Protein 1TGS (pdb70)

Sequence (281 aa):
DKIVGGYTCGANTVPYQVSLNSGYHFCGGSLINSQWVVSAAHCYKSGIQVRLGEDNINVVEGNEQFISASKSIVHPSYNSNTLNNDIMLIKLKSAASLNSRVASISLPTSCASAGTQCLISGWGNTKSSGTSYPDVLKCLKAPILSDSSCKSAYPGQITSNMFCAGYLEGGKDSCQGDSGGPVVCSGKLQGIVSWGSGCAQKNKPGVYTKVCNYVSWIKQTIASNTSPQREATCTSEVSGCPKIYNPVCGTDGITYSNECVLCSENKKRQTPVLIQKSGPC

B-factor: mean 18.24, std 8.64, range [3.34, 45.54]

Structure (mmCIF, N/CA/C/O backbone):
data_1TGS
#
_entry.id   1TGS
#
_cell.length_a   67.100
_cell.length_b   75.500
_cell.length_c   66.900
_cell.angle_alpha   90.00
_cell.angle_beta   90.00
_cell.angle_gamma   90.00
#
_symmetry.space_group_name_H-M   'P 21 21 21'
#
loop_
_entity.id
_entity.type
_entity.pdbx_description
1 polymer TRYPSINOGEN
2 polymer 'PANCREATIC SECRETORY TRYPSIN INHIBITOR (KAZAL TYPE)'
3 non-polymer 'SULFATE ION'
4 non-polymer 'CALCIUM ION'
5 water water
#
loop_
_atom_site.group_PDB
_atom_site.id
_atom_site.type_symbol
_atom_site.label_atom_id
_atom_site.label_alt_id
_atom_site.label_comp_id
_atom_site.label_asym_id
_atom_site.label_entity_id
_atom_site.label_seq_id
_atom_site.pdbx_PDB_ins_code
_atom_site.Cartn_x
_atom_site.Cartn_y
_atom_site.Cartn_z
_atom_site.occupancy
_atom_site.B_iso_or_equiv
_atom_site.auth_seq_id
_atom_site.auth_comp_id
_atom_site.auth_asym_id
_atom_site.auth_atom_id
_atom_site.pdbx_PDB_model_num
ATOM 1 N N . ASP A 1 5 ? 18.144 -7.317 4.649 1.00 40.38 14 ASP Z N 1
ATOM 2 C CA . ASP A 1 5 ? 17.009 -7.139 3.739 1.00 40.38 14 ASP Z CA 1
ATOM 3 C C . ASP A 1 5 ? 17.253 -6.168 2.562 1.00 40.38 14 ASP Z C 1
ATOM 4 O O . ASP A 1 5 ? 18.404 -5.731 2.258 1.00 40.38 14 ASP Z O 1
ATOM 9 N N . LYS A 1 6 ? 16.135 -5.635 2.087 1.00 28.23 15 LYS Z N 1
ATOM 10 C CA . LYS A 1 6 ? 16.151 -4.474 1.195 1.00 28.23 15 LYS Z CA 1
ATOM 1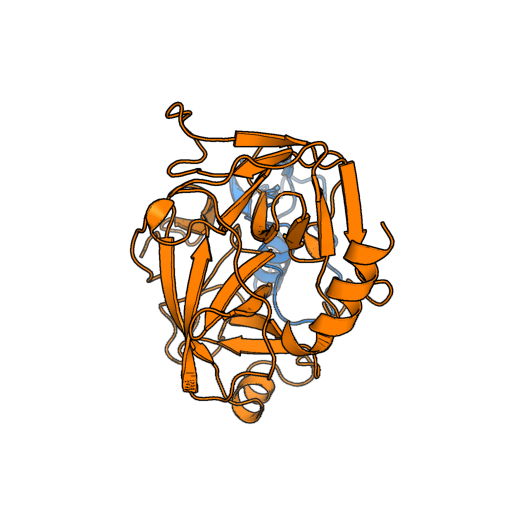1 C C . LYS A 1 6 ? 16.507 -3.215 1.960 1.00 28.23 15 LYS Z C 1
ATOM 12 O O . LYS A 1 6 ? 16.952 -2.236 1.317 1.00 28.23 15 LYS Z O 1
ATOM 18 N N . ILE A 1 7 ? 16.466 -3.322 3.293 1.00 19.85 16 ILE Z N 1
ATOM 19 C CA . ILE A 1 7 ? 16.951 -2.226 4.157 1.00 19.85 16 ILE Z CA 1
ATOM 20 C C . ILE A 1 7 ? 18.231 -2.626 4.864 1.00 19.85 16 ILE Z C 1
ATOM 21 O O . ILE A 1 7 ? 18.540 -2.110 5.965 1.00 19.85 16 ILE Z O 1
ATOM 26 N N . VAL A 1 8 ? 19.043 -3.376 4.151 1.00 18.03 17 VAL Z N 1
ATOM 27 C CA . VAL A 1 8 ? 20.426 -3.663 4.538 1.00 18.03 17 VAL Z CA 1
ATOM 28 C C . VAL A 1 8 ? 20.516 -4.160 5.962 1.00 18.03 17 VAL Z C 1
ATOM 29 O O . VAL A 1 8 ? 21.489 -3.887 6.705 1.00 18.03 17 VAL Z O 1
ATOM 33 N N . GLY A 1 9 ? 19.588 -5.015 6.276 1.00 18.07 18 GLY Z N 1
ATOM 34 C CA . GLY A 1 9 ? 19.598 -5.705 7.584 1.00 18.07 18 GLY Z CA 1
ATOM 35 C C . GLY A 1 9 ? 19.004 -4.861 8.706 1.00 18.07 18 GLY Z C 1
ATOM 36 O O . GLY A 1 9 ? 19.033 -5.264 9.902 1.00 18.07 18 GLY Z O 1
ATOM 37 N N . GLY A 1 10 ? 18.609 -3.640 8.407 1.00 13.13 19 GLY Z N 1
ATOM 38 C CA . GLY A 1 10 ? 18.136 -2.786 9.494 1.00 13.13 19 GLY Z CA 1
ATOM 39 C C . GLY A 1 10 ? 16.640 -2.984 9.693 1.00 13.13 19 GLY Z C 1
ATOM 40 O O . GLY A 1 10 ? 16.109 -4.054 9.330 1.00 13.13 19 GLY Z O 1
ATOM 41 N N . TYR A 1 11 ? 15.972 -2.017 10.236 1.00 10.87 20 TYR Z N 1
ATOM 42 C CA . TYR A 1 11 ? 14.520 -1.978 10.528 1.00 10.87 20 TYR Z CA 1
ATOM 43 C C . TYR A 1 11 ? 13.966 -0.614 10.108 1.00 10.87 20 TYR Z C 1
ATOM 44 O O . TYR A 1 11 ? 14.739 0.365 10.108 1.00 10.87 20 TYR Z O 1
ATOM 53 N N . THR A 1 12 ? 12.726 -0.484 9.745 1.00 11.97 21 THR Z N 1
ATOM 54 C CA . THR A 1 12 ? 12.249 0.823 9.389 1.00 11.97 21 THR Z CA 1
ATOM 55 C C . THR A 1 12 ? 12.052 1.690 10.632 1.00 11.97 21 THR Z C 1
ATOM 56 O O . THR A 1 12 ? 11.801 1.162 11.749 1.00 11.97 21 THR Z O 1
ATOM 60 N N . CYS A 1 13 ? 12.203 2.980 10.471 1.00 11.92 22 CYS Z N 1
ATOM 61 C CA . CYS A 1 13 ? 12.030 3.897 11.582 1.00 11.92 22 CYS Z CA 1
ATOM 62 C C . CYS A 1 13 ? 11.572 5.237 11.058 1.00 11.92 22 CYS Z C 1
ATOM 63 O O . CYS A 1 13 ? 11.531 5.455 9.819 1.00 11.92 22 CYS Z O 1
ATOM 66 N N . GLY A 1 14 ? 11.006 6.011 11.900 1.00 14.99 23 GLY Z N 1
ATOM 67 C CA . GLY A 1 14 ? 10.390 7.231 11.424 1.00 14.99 23 GLY Z CA 1
ATOM 68 C C . GLY A 1 14 ? 11.144 8.472 11.888 1.00 14.99 23 GLY Z C 1
ATOM 69 O O . GLY A 1 14 ? 12.057 8.358 12.739 1.00 14.99 23 GLY Z O 1
ATOM 70 N N . ALA A 1 15 ? 10.783 9.601 11.301 1.00 18.15 24 ALA Z N 1
ATOM 71 C CA . ALA A 1 15 ? 11.420 10.880 11.512 1.00 18.15 24 ALA Z CA 1
ATOM 72 C C . ALA A 1 15 ? 11.337 11.316 12.964 1.00 18.15 24 ALA Z C 1
ATOM 73 O O . ALA A 1 15 ? 12.341 11.873 13.459 1.00 18.15 24 ALA Z O 1
ATOM 75 N N . ASN A 1 16 ? 10.319 10.856 13.689 1.00 28.67 25 ASN Z N 1
ATOM 76 C CA . ASN A 1 16 ? 10.204 11.070 15.161 1.00 28.67 25 ASN Z CA 1
ATOM 77 C C . ASN A 1 16 ? 11.293 10.377 15.970 1.00 28.67 25 ASN Z C 1
ATOM 78 O O . ASN A 1 16 ? 11.681 10.873 17.064 1.00 28.67 25 ASN Z O 1
ATOM 83 N N . THR A 1 17 ? 11.684 9.207 15.485 1.00 15.67 26 THR Z N 1
ATOM 84 C CA . THR A 1 17 ? 12.743 8.363 16.115 1.00 15.67 26 THR Z CA 1
ATOM 85 C C . THR A 1 17 ? 14.136 8.971 15.913 1.00 15.67 26 THR Z C 1
ATOM 86 O O . THR A 1 17 ? 14.994 8.924 16.819 1.00 15.67 26 THR Z O 1
ATOM 90 N N . VAL A 1 18 ? 14.404 9.482 14.743 1.00 9.43 27 VAL Z N 1
ATOM 91 C CA . VAL A 1 18 ? 15.680 10.088 14.421 1.00 9.43 27 VAL Z CA 1
ATOM 92 C C . VAL A 1 18 ? 15.462 11.514 13.905 1.00 9.43 27 VAL Z C 1
ATOM 93 O O . VAL A 1 18 ? 15.639 11.802 12.702 1.00 9.43 27 VAL Z O 1
ATOM 97 N N . PRO A 1 19 ? 15.014 12.421 14.748 1.00 10.91 28 PRO Z N 1
ATOM 98 C CA . PRO A 1 19 ? 14.614 13.753 14.283 1.00 10.91 28 PRO Z CA 1
ATOM 99 C C . PRO A 1 19 ? 15.772 14.640 13.844 1.00 10.91 28 PRO Z C 1
ATOM 100 O O . PRO A 1 19 ? 15.544 15.712 13.286 1.00 10.91 28 PRO Z O 1
ATOM 104 N N . TYR A 1 20 ? 16.969 14.229 14.032 1.00 10.17 29 TYR Z N 1
ATOM 105 C CA . TYR A 1 20 ? 18.176 14.954 13.628 1.00 10.17 29 TYR Z CA 1
ATOM 106 C C . TYR A 1 20 ? 18.639 14.551 12.216 1.00 10.17 29 TYR Z C 1
ATOM 107 O O . TYR A 1 20 ? 19.599 15.136 11.661 1.00 10.17 29 TYR Z O 1
ATOM 116 N N . GLN A 1 21 ? 18.032 13.531 11.694 1.00 12.94 30 GLN Z N 1
ATOM 117 C CA . GLN A 1 21 ? 18.387 13.031 10.358 1.00 12.94 30 GLN Z CA 1
A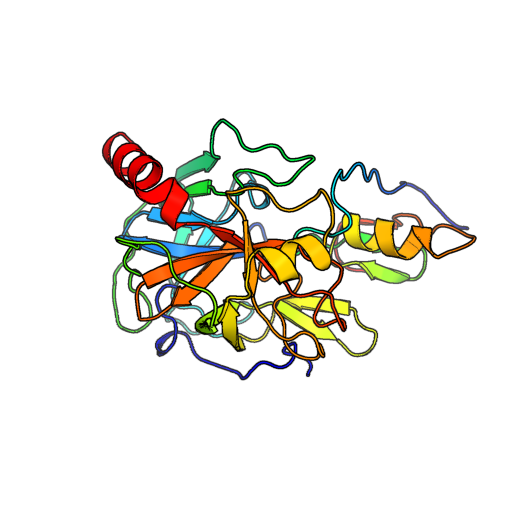TOM 118 C C . GLN A 1 21 ? 17.922 14.013 9.283 1.00 12.94 30 GLN Z C 1
ATOM 119 O O . GLN A 1 21 ? 16.768 14.479 9.299 1.00 12.94 30 GLN Z O 1
ATOM 125 N N . VAL A 1 22 ? 18.785 14.333 8.344 1.00 11.75 31 VAL Z N 1
ATOM 126 C CA . VAL A 1 22 ? 18.370 15.141 7.188 1.00 11.75 31 VAL Z CA 1
ATOM 127 C C . VAL A 1 22 ? 18.766 14.467 5.870 1.00 11.75 31 VAL Z C 1
ATOM 128 O O . VAL A 1 22 ? 19.621 13.546 5.856 1.00 11.75 31 VAL Z O 1
ATOM 132 N N . SER A 1 23 ? 18.106 14.856 4.810 1.00 11.74 32 SER Z N 1
ATOM 133 C CA . SER A 1 23 ? 18.445 14.433 3.450 1.00 11.74 32 SER Z CA 1
ATOM 134 C C . SER A 1 23 ? 19.134 15.567 2.688 1.00 11.74 32 SER Z C 1
ATOM 135 O O . SER A 1 23 ? 18.650 16.716 2.698 1.00 11.74 32 SER Z O 1
ATOM 138 N N . LEU A 1 24 ? 20.218 15.307 1.974 1.00 9.65 33 LEU Z N 1
ATOM 139 C CA . LEU A 1 24 ? 20.785 16.279 1.052 1.00 9.65 33 LEU Z CA 1
ATOM 140 C C . LEU A 1 24 ? 20.351 15.970 -0.391 1.00 9.65 33 LEU Z C 1
ATOM 141 O O . LEU A 1 24 ? 20.435 14.808 -0.864 1.00 9.65 33 LEU Z O 1
ATOM 146 N N . ASN A 1 25 ? 19.766 16.977 -1.038 1.00 11.47 34 ASN Z N 1
ATOM 147 C CA . ASN A 1 25 ? 19.043 16.854 -2.303 1.00 11.47 34 ASN Z CA 1
ATOM 148 C C . ASN A 1 25 ? 19.608 17.819 -3.349 1.00 11.47 34 ASN Z C 1
ATOM 149 O O . ASN A 1 25 ? 19.786 19.027 -3.065 1.00 11.47 34 ASN Z O 1
ATOM 154 N N . SER A 1 26 ? 19.943 17.261 -4.480 1.00 23.07 37 SER Z N 1
ATOM 155 C CA . SER A 1 26 ? 20.366 18.034 -5.657 1.00 23.07 37 SER Z CA 1
ATOM 156 C C . SER A 1 26 ? 19.546 17.637 -6.893 1.00 23.07 37 SER Z C 1
ATOM 157 O O . SER A 1 26 ? 20.117 17.188 -7.916 1.00 23.07 37 SER Z O 1
ATOM 160 N N . GLY A 1 27 ? 18.262 17.531 -6.715 1.00 19.95 38 GLY Z N 1
ATOM 161 C CA . GLY A 1 27 ? 17.400 16.935 -7.722 1.00 19.95 38 GLY Z CA 1
ATOM 162 C C . GLY A 1 27 ? 17.016 15.509 -7.381 1.00 19.95 38 GLY Z C 1
ATOM 163 O O . GLY A 1 27 ? 16.036 14.961 -7.934 1.00 19.95 38 GLY Z O 1
ATOM 164 N N . TYR A 1 28 ? 17.751 14.930 -6.474 1.00 10.38 39 TYR Z N 1
ATOM 165 C CA . TYR A 1 28 ? 17.476 13.599 -5.890 1.00 10.38 39 TYR Z CA 1
ATOM 166 C C . TYR A 1 28 ? 18.313 13.472 -4.616 1.00 10.38 39 TYR Z C 1
ATOM 167 O O . TYR A 1 28 ? 19.248 14.291 -4.454 1.00 10.38 39 TYR Z O 1
ATOM 176 N N . HIS A 1 29 ? 17.942 12.557 -3.735 1.00 13.85 40 HIS Z N 1
ATOM 177 C CA . HIS A 1 29 ? 18.655 12.329 -2.471 1.00 13.85 40 HIS Z CA 1
ATOM 178 C C . HIS A 1 29 ? 20.012 11.686 -2.750 1.00 13.85 40 HIS Z C 1
ATOM 179 O O . HIS A 1 29 ? 20.046 10.578 -3.327 1.00 13.85 40 HIS Z O 1
ATOM 186 N N . PHE A 1 30 ? 21.115 12.329 -2.370 1.00 11.29 41 PHE Z N 1
ATOM 187 C CA . PHE A 1 30 ? 22.448 11.704 -2.648 1.00 11.29 41 PHE Z CA 1
ATOM 188 C C . PHE A 1 30 ? 23.232 11.303 -1.374 1.00 11.29 41 PHE Z C 1
ATOM 189 O O . PHE A 1 30 ? 24.081 10.380 -1.378 1.00 11.29 41 PHE Z O 1
ATOM 197 N N . CYS A 1 31 ? 22.961 12.026 -0.299 1.00 7.94 42 CYS Z N 1
ATOM 198 C CA . CYS A 1 31 ? 23.607 11.859 1.024 1.00 7.94 42 CYS Z CA 1
ATOM 199 C C . CYS A 1 31 ? 22.639 12.216 2.150 1.00 7.94 42 CYS Z C 1
ATOM 200 O O . CYS A 1 31 ? 21.679 12.989 1.917 1.00 7.94 42 CYS Z O 1
ATOM 203 N N . GLY A 1 32 ? 22.978 11.789 3.349 1.00 6.65 43 GLY Z N 1
ATOM 204 C CA . GLY A 1 32 ? 22.289 12.199 4.570 1.00 6.65 43 GLY Z CA 1
ATOM 205 C C . GLY A 1 32 ? 23.058 13.301 5.291 1.00 6.65 43 GLY Z C 1
ATOM 206 O O . GLY A 1 32 ? 24.156 13.695 4.861 1.00 6.65 43 GLY Z O 1
ATOM 207 N N . GLY A 1 33 ? 22.626 13.674 6.446 1.00 8.00 44 GLY Z N 1
ATOM 208 C CA . GLY A 1 33 ? 23.298 14.632 7.309 1.00 8.00 44 GLY Z CA 1
ATOM 209 C C . GLY A 1 33 ? 22.719 14.622 8.711 1.00 8.00 44 GLY Z C 1
ATOM 210 O O . GLY A 1 33 ? 21.675 13.972 8.925 1.00 8.00 44 GLY Z O 1
ATOM 211 N N . SER A 1 34 ? 23.274 15.366 9.606 1.00 9.72 45 SER Z N 1
ATOM 212 C CA . SER A 1 34 ? 22.687 15.438 10.914 1.00 9.72 45 SER Z CA 1
ATOM 213 C C . SER A 1 34 ? 22.521 16.896 11.303 1.00 9.72 45 SER Z C 1
ATOM 214 O O . SER A 1 34 ? 23.503 17.663 11.199 1.00 9.72 45 SER Z O 1
ATOM 217 N N . LEU A 1 35 ? 21.435 17.212 11.974 1.00 15.09 46 LEU Z N 1
ATOM 218 C CA . LEU A 1 35 ? 21.192 18.587 12.396 1.00 15.09 46 LEU Z CA 1
ATOM 219 C C . LEU A 1 35 ? 21.834 18.842 13.752 1.00 15.09 46 LEU Z C 1
ATOM 220 O O . LEU A 1 35 ? 21.535 18.056 14.686 1.00 15.09 46 LEU Z O 1
ATOM 225 N N . ILE A 1 36 ? 22.796 19.770 13.820 1.00 14.44 47 ILE Z N 1
ATOM 226 C CA . ILE A 1 36 ? 23.470 20.015 15.093 1.00 14.44 47 ILE Z CA 1
ATOM 227 C C . ILE A 1 36 ? 23.076 21.304 15.797 1.00 14.44 47 ILE Z C 1
ATOM 228 O O . ILE A 1 36 ? 23.047 21.317 17.047 1.00 14.44 47 ILE Z O 1
ATOM 233 N N . ASN A 1 37 ? 22.435 22.195 15.062 1.00 19.17 48 ASN Z N 1
ATOM 234 C CA . ASN A 1 37 ? 21.533 23.223 15.630 1.00 19.17 48 ASN Z CA 1
ATOM 235 C C . ASN A 1 37 ? 20.569 23.727 14.573 1.00 19.17 48 ASN Z C 1
ATOM 236 O O . ASN A 1 37 ? 20.552 23.162 13.459 1.00 19.17 48 ASN Z O 1
ATOM 241 N N . SER A 1 38 ? 19.768 24.682 14.909 1.00 20.23 49 SER Z N 1
ATOM 242 C CA . SER A 1 38 ? 18.684 25.158 14.030 1.00 20.23 49 SER Z CA 1
ATOM 243 C C . SER A 1 38 ? 19.155 25.607 12.650 1.00 20.23 49 SER Z C 1
ATOM 244 O O . SER A 1 38 ? 18.364 25.603 11.673 1.00 20.23 49 SER Z O 1
ATOM 247 N N . GLN A 1 39 ? 20.401 26.038 12.558 1.00 12.66 50 GLN Z N 1
ATOM 248 C CA . GLN A 1 39 ? 20.964 26.487 11.278 1.00 12.66 50 GLN Z CA 1
ATOM 249 C C . GLN A 1 39 ? 22.088 25.644 10.707 1.00 12.66 50 GLN Z C 1
ATOM 250 O O . GLN A 1 39 ? 22.634 26.073 9.671 1.00 12.66 50 GLN Z O 1
ATOM 256 N N . TRP A 1 40 ? 22.576 24.676 11.430 1.00 10.63 51 TRP Z N 1
ATOM 257 C CA . TRP A 1 40 ? 23.744 23.952 10.936 1.00 10.63 51 TRP Z CA 1
ATOM 258 C C . TRP A 1 40 ? 23.550 22.429 10.859 1.00 10.63 51 TRP Z C 1
ATOM 259 O O . TRP A 1 40 ? 23.114 21.804 11.854 1.00 10.63 51 TRP Z O 1
ATOM 270 N N . VAL A 1 41 ? 24.096 21.864 9.793 1.00 10.39 52 VAL Z N 1
ATOM 271 C CA . VAL A 1 41 ? 24.142 20.412 9.516 1.00 10.39 52 VAL Z CA 1
ATOM 272 C C . VAL A 1 41 ? 25.551 19.860 9.332 1.00 10.39 52 VAL Z C 1
ATOM 273 O O . VAL A 1 41 ? 26.397 20.580 8.773 1.00 10.39 52 VAL Z O 1
ATOM 277 N N . VAL A 1 42 ? 25.827 18.658 9.816 1.00 8.21 53 VAL Z N 1
ATOM 278 C CA . VAL A 1 42 ? 27.113 17.989 9.639 1.00 8.21 53 VAL Z CA 1
ATOM 279 C C . VAL A 1 42 ? 26.935 16.814 8.679 1.00 8.21 53 VAL Z C 1
ATOM 280 O O . VAL A 1 42 ? 25.920 16.092 8.767 1.00 8.21 53 VAL Z O 1
ATOM 284 N N . SER A 1 43 ? 27.802 16.757 7.710 1.00 10.78 54 SER Z N 1
ATOM 285 C CA . SER A 1 43 ? 27.788 15.688 6.734 1.00 10.78 54 SER Z CA 1
ATOM 286 C C . SER A 1 43 ? 29.210 15.188 6.422 1.00 10.78 54 SER Z C 1
ATOM 287 O O . SER A 1 43 ? 30.151 15.593 7.143 1.00 10.78 54 SER Z O 1
ATOM 290 N N . ALA A 1 44 ? 29.358 14.395 5.374 1.00 5.62 55 ALA Z N 1
ATOM 291 C CA . ALA A 1 44 ? 30.662 13.919 4.924 1.00 5.62 55 ALA Z CA 1
ATOM 292 C C . ALA A 1 44 ? 31.210 14.889 3.872 1.00 5.62 55 ALA Z C 1
ATOM 293 O O . ALA A 1 44 ? 30.419 15.403 3.045 1.00 5.62 55 ALA Z O 1
ATOM 295 N N . ALA A 1 45 ? 32.480 15.132 3.907 1.00 7.88 56 ALA Z N 1
ATOM 296 C CA . ALA A 1 45 ? 33.078 15.970 2.906 1.00 7.88 56 ALA Z CA 1
ATOM 297 C C . ALA A 1 45 ? 32.863 15.451 1.483 1.00 7.88 56 ALA Z C 1
ATOM 298 O O . ALA A 1 45 ? 32.766 16.271 0.551 1.00 7.88 56 ALA Z O 1
ATOM 300 N N . HIS A 1 46 ? 32.862 14.139 1.238 1.00 8.61 57 HIS Z N 1
ATOM 301 C CA . HIS A 1 46 ? 32.665 13.687 -0.137 1.00 8.61 57 HIS Z CA 1
ATOM 302 C C . HIS A 1 46 ? 31.245 13.921 -0.632 1.00 8.61 57 HIS Z C 1
ATOM 303 O O . HIS A 1 46 ? 30.991 13.694 -1.825 1.00 8.61 57 HIS Z O 1
ATOM 310 N N . CYS A 1 47 ? 30.370 14.370 0.226 1.00 8.62 58 CYS Z N 1
ATOM 311 C CA . CYS A 1 47 ? 29.015 14.781 -0.130 1.00 8.62 58 CYS Z CA 1
ATOM 312 C C . CYS A 1 47 ? 28.953 16.212 -0.647 1.00 8.62 58 CYS Z C 1
ATOM 313 O O . CYS A 1 47 ? 27.845 16.740 -0.921 1.00 8.62 58 CYS Z O 1
ATOM 316 N N . TYR A 1 48 ? 30.117 16.854 -0.746 1.00 11.93 59 TYR Z N 1
ATOM 317 C CA . TYR A 1 48 ? 30.111 18.255 -1.206 1.00 11.93 59 TYR Z CA 1
ATOM 318 C C . TYR A 1 48 ? 29.616 18.371 -2.631 1.00 11.93 59 TYR Z C 1
ATOM 319 O O . TYR A 1 48 ? 30.098 17.641 -3.522 1.00 11.93 59 TYR Z O 1
ATOM 328 N N . LYS A 1 49 ? 28.681 19.248 -2.831 1.00 16.06 60 LYS Z N 1
ATOM 329 C CA . LYS A 1 49 ? 28.165 19.677 -4.162 1.00 16.06 60 LYS Z CA 1
ATOM 330 C C . LYS A 1 49 ? 27.751 21.138 -4.075 1.00 16.06 60 LYS Z C 1
ATOM 331 O O . LYS A 1 49 ? 27.575 21.656 -2.950 1.00 16.06 60 LYS Z O 1
ATOM 337 N N . SER A 1 50 ? 27.553 21.790 -5.179 1.00 25.34 61 SER Z N 1
ATOM 338 C CA . SER A 1 50 ? 26.977 23.138 -5.088 1.00 25.34 61 SER Z CA 1
ATOM 339 C C . SER A 1 50 ? 25.473 23.027 -5.279 1.00 25.34 61 SER Z C 1
ATOM 340 O O . SER A 1 50 ? 25.005 22.134 -6.024 1.00 25.34 61 SER Z O 1
ATOM 343 N N . GLY A 1 51 ? 24.758 23.871 -4.605 1.00 31.14 62 GLY Z N 1
ATOM 344 C CA . GLY A 1 51 ? 23.290 23.890 -4.701 1.00 31.14 62 GLY Z CA 1
ATOM 345 C C . GLY A 1 51 ? 22.637 22.655 -4.082 1.00 31.14 62 GLY Z C 1
ATOM 346 O O . GLY A 1 51 ? 21.684 22.068 -4.643 1.00 31.14 62 GLY Z O 1
ATOM 347 N N . ILE A 1 52 ? 22.99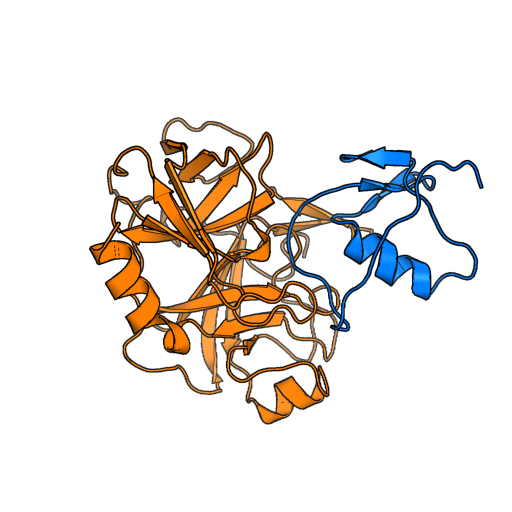3 22.408 -2.873 1.00 16.79 63 ILE Z N 1
ATOM 348 C CA . ILE A 1 52 ? 22.331 21.440 -2.016 1.00 16.79 63 ILE Z CA 1
ATOM 349 C C . ILE A 1 52 ? 21.056 22.055 -1.398 1.00 16.79 63 ILE Z C 1
ATOM 350 O O . ILE A 1 52 ? 21.111 23.104 -0.719 1.00 16.79 63 ILE Z O 1
ATOM 355 N N . GLN A 1 53 ? 19.972 21.331 -1.502 1.00 14.24 64 GLN Z N 1
ATOM 356 C CA . GLN A 1 53 ? 18.802 21.614 -0.695 1.00 14.24 64 GLN Z CA 1
ATOM 357 C C . GLN A 1 53 ? 18.733 20.630 0.473 1.00 14.24 64 GLN Z C 1
ATOM 358 O O . GLN A 1 53 ? 18.858 19.403 0.250 1.00 14.24 64 GLN Z O 1
ATOM 364 N N . VAL A 1 54 ? 18.585 21.136 1.690 1.00 12.27 65 VAL Z N 1
ATOM 365 C CA . VAL A 1 54 ? 18.441 20.233 2.840 1.00 12.27 65 VAL Z CA 1
ATOM 366 C C . VAL A 1 54 ? 16.969 19.940 3.122 1.00 12.27 65 VAL Z C 1
ATOM 367 O O . VAL A 1 54 ? 16.176 20.906 3.189 1.00 12.27 65 VAL Z O 1
ATOM 371 N N . ARG A 1 55 ? 16.618 18.675 3.275 1.00 9.60 66 ARG Z N 1
ATOM 372 C CA . ARG A 1 55 ? 15.242 18.261 3.565 1.00 9.60 66 ARG Z CA 1
ATOM 373 C C . ARG A 1 55 ? 15.111 17.616 4.929 1.00 9.60 66 ARG Z C 1
ATOM 374 O O . ARG A 1 55 ? 15.847 16.644 5.230 1.00 9.60 66 ARG Z O 1
ATOM 382 N N . LEU A 1 56 ? 14.382 18.285 5.806 1.00 12.29 67 LEU Z N 1
ATOM 383 C CA . LEU A 1 56 ? 14.238 17.973 7.215 1.00 12.29 67 LEU Z CA 1
ATOM 384 C C . LEU A 1 56 ? 12.826 17.451 7.477 1.00 12.29 67 LEU Z C 1
ATOM 385 O O . LEU A 1 56 ? 11.922 17.839 6.696 1.00 12.29 67 LEU Z O 1
ATOM 390 N N . GLY A 1 57 ? 12.632 16.637 8.519 1.00 14.19 69 GLY Z N 1
ATOM 391 C CA . GLY A 1 57 ? 11.310 16.063 8.855 1.00 14.19 69 GLY Z CA 1
ATOM 392 C C . GLY A 1 57 ? 10.744 15.135 7.772 1.00 14.19 69 GLY Z C 1
ATOM 393 O O . GLY A 1 57 ? 9.525 15.029 7.569 1.00 14.19 69 GLY Z O 1
ATOM 394 N N . GLU A 1 58 ? 11.588 14.480 7.038 1.00 15.93 70 GLU Z N 1
ATOM 395 C CA . GLU A 1 58 ? 11.227 13.515 5.998 1.00 15.93 70 GLU Z CA 1
ATOM 396 C C . GLU A 1 58 ? 10.983 12.124 6.587 1.00 15.93 70 GLU Z C 1
ATOM 397 O O . GLU A 1 58 ? 11.922 11.476 7.123 1.00 15.93 70 GLU Z O 1
ATOM 403 N N . ASP A 1 59 ? 9.813 11.613 6.299 1.00 26.38 71 ASP Z N 1
ATOM 404 C CA . ASP A 1 59 ? 9.571 10.182 6.465 1.00 26.38 71 ASP Z CA 1
ATOM 405 C C . ASP A 1 59 ? 9.720 9.427 5.157 1.00 26.38 71 ASP Z C 1
ATOM 406 O O . ASP A 1 59 ? 10.571 8.512 5.106 1.00 26.38 71 ASP Z O 1
ATOM 411 N N . ASN A 1 60 ? 9.163 9.956 4.085 1.00 19.94 72 ASN Z N 1
ATOM 412 C CA . ASN A 1 60 ? 9.382 9.435 2.722 1.00 19.94 72 ASN Z CA 1
ATOM 413 C C . ASN A 1 60 ? 9.973 10.485 1.809 1.00 19.94 72 ASN Z C 1
ATOM 414 O O . ASN A 1 60 ? 9.297 11.514 1.606 1.00 19.94 72 ASN Z O 1
ATOM 419 N N . ILE A 1 61 ? 11.153 10.260 1.273 1.00 21.83 73 ILE Z N 1
ATOM 420 C CA . ILE A 1 61 ? 11.788 11.277 0.372 1.00 21.83 73 ILE Z CA 1
ATOM 421 C C . ILE A 1 61 ? 11.132 11.451 -1.016 1.00 21.83 73 ILE Z C 1
ATOM 422 O O . ILE A 1 61 ? 11.445 12.408 -1.761 1.00 21.83 73 ILE Z O 1
ATOM 427 N N . ASN A 1 62 ? 10.257 10.542 -1.359 1.00 20.13 74 ASN Z N 1
ATOM 428 C CA . ASN A 1 62 ? 9.546 10.551 -2.624 1.00 20.13 74 ASN Z CA 1
ATOM 429 C C . ASN A 1 62 ? 8.186 11.215 -2.489 1.00 20.13 74 ASN Z C 1
ATOM 430 O O . ASN A 1 62 ? 7.527 11.406 -3.540 1.00 20.13 74 ASN Z O 1
ATOM 435 N N . VAL A 1 63 ? 7.704 11.395 -1.275 1.00 16.16 75 VAL Z N 1
ATOM 436 C CA . VAL A 1 63 ? 6.320 11.881 -1.085 1.00 16.16 75 VAL Z CA 1
ATOM 437 C C . VAL A 1 63 ? 6.342 13.068 -0.165 1.00 16.16 75 VAL Z C 1
ATOM 438 O O . VAL A 1 63 ? 6.872 12.907 0.951 1.00 16.16 75 VAL Z O 1
ATOM 442 N N . VAL A 1 64 ? 5.722 14.153 -0.559 1.00 16.38 76 VAL Z N 1
ATOM 443 C CA . VAL A 1 64 ? 5.501 15.310 0.317 1.00 16.38 76 VAL Z CA 1
ATOM 444 C C . VAL A 1 64 ? 4.279 15.149 1.215 1.00 16.38 76 VAL Z C 1
ATOM 445 O O . VAL A 1 64 ? 3.129 15.200 0.709 1.00 16.38 76 VAL Z O 1
ATOM 449 N N . GLU A 1 65 ? 4.511 14.830 2.457 1.00 24.30 77 GLU Z N 1
ATOM 450 C CA . GLU A 1 65 ? 3.449 14.516 3.418 1.00 24.30 77 GLU Z CA 1
ATOM 451 C C . GLU A 1 65 ? 2.925 15.715 4.204 1.00 24.30 77 GLU Z C 1
ATOM 452 O O . GLU A 1 65 ? 1.976 15.597 5.034 1.00 24.30 77 GLU Z O 1
ATOM 458 N N . GLY A 1 66 ? 3.478 16.850 3.865 1.00 26.09 78 GLY Z N 1
ATOM 459 C CA . GLY A 1 66 ? 3.081 18.151 4.379 1.00 26.09 78 GLY Z CA 1
ATOM 460 C C . GLY A 1 66 ? 3.704 18.496 5.720 1.00 26.09 78 GLY Z C 1
ATOM 461 O O . GLY A 1 66 ? 3.433 19.565 6.313 1.00 26.09 78 GLY Z O 1
ATOM 462 N N . ASN A 1 67 ? 4.617 17.696 6.133 1.00 19.44 79 ASN Z N 1
ATOM 463 C CA . ASN A 1 67 ? 5.308 18.014 7.383 1.00 19.44 79 ASN Z CA 1
ATOM 464 C C . ASN A 1 67 ? 6.841 18.107 7.311 1.00 19.44 79 ASN Z C 1
ATOM 465 O O . ASN A 1 67 ? 7.537 18.327 8.329 1.00 19.44 79 ASN Z O 1
ATOM 470 N N . GLU A 1 68 ? 7.382 18.163 6.105 1.00 16.45 80 GLU Z N 1
ATOM 471 C CA . GLU A 1 68 ? 8.798 18.384 5.925 1.00 16.45 80 GLU Z CA 1
ATOM 472 C C . GLU A 1 68 ? 9.214 19.850 5.733 1.00 16.45 80 GLU Z C 1
ATOM 473 O O . GLU A 1 68 ? 8.380 20.700 5.355 1.00 16.45 80 GLU Z O 1
ATOM 479 N N . GLN A 1 69 ? 10.474 20.161 5.954 1.00 12.79 81 GLN Z N 1
ATOM 480 C CA . GLN A 1 69 ? 11.055 21.495 5.678 1.00 12.79 81 GLN Z CA 1
ATOM 481 C C . GLN A 1 69 ? 12.136 21.428 4.607 1.00 12.79 81 GLN Z C 1
ATOM 482 O O . GLN A 1 69 ? 13.076 20.630 4.790 1.00 12.79 81 GLN Z O 1
ATOM 488 N N . PHE A 1 70 ? 11.996 22.185 3.540 1.00 10.22 82 PHE Z N 1
ATOM 489 C CA . PHE A 1 70 ? 13.013 22.284 2.491 1.00 10.22 82 PHE Z CA 1
ATOM 490 C C . PHE A 1 70 ? 13.799 23.586 2.609 1.00 10.22 82 PHE Z C 1
ATOM 491 O O . PHE A 1 70 ? 13.151 24.660 2.554 1.00 10.22 82 PHE Z O 1
ATOM 499 N N . ILE A 1 71 ? 15.072 23.522 3.007 1.00 14.56 83 ILE Z N 1
ATOM 500 C CA . ILE A 1 71 ? 15.904 24.720 3.207 1.00 14.56 83 ILE Z CA 1
ATOM 501 C C . ILE A 1 71 ? 17.212 24.705 2.396 1.00 14.56 83 ILE Z C 1
ATOM 502 O O . ILE A 1 71 ? 17.968 23.703 2.426 1.00 14.56 83 ILE Z O 1
ATOM 507 N N . SER A 1 72 ? 17.487 25.765 1.638 1.00 13.39 84 SER Z N 1
ATOM 508 C CA . SER A 1 72 ? 18.691 25.796 0.823 1.00 13.39 84 SER Z CA 1
ATOM 509 C C . SER A 1 72 ? 19.896 25.912 1.720 1.00 13.39 84 SER Z C 1
ATOM 510 O O . SER A 1 72 ? 19.870 26.698 2.691 1.00 13.39 84 SER Z O 1
ATOM 513 N N . ALA A 1 73 ? 20.965 25.317 1.264 1.00 15.60 85 ALA Z N 1
ATOM 514 C CA . ALA A 1 73 ? 22.235 25.546 1.932 1.00 15.60 85 ALA Z CA 1
ATOM 515 C C . ALA A 1 73 ? 22.777 26.900 1.496 1.00 15.60 85 ALA Z C 1
ATOM 516 O O . ALA A 1 73 ? 22.838 27.157 0.288 1.00 15.60 85 ALA Z O 1
ATOM 518 N N . SER A 1 74 ? 23.151 27.693 2.420 1.00 20.13 86 SER Z N 1
ATOM 519 C CA . SER A 1 74 ? 23.756 28.982 2.210 1.00 20.13 86 SER Z CA 1
ATOM 520 C C . SER A 1 74 ? 25.275 28.833 2.062 1.00 20.13 86 SER Z C 1
ATOM 521 O O . SER A 1 74 ? 25.936 29.585 1.300 1.00 20.13 86 SER Z O 1
ATOM 524 N N . LYS A 1 75 ? 25.868 27.996 2.864 1.00 16.17 87 LYS Z N 1
ATOM 525 C CA . LYS A 1 75 ? 27.317 27.852 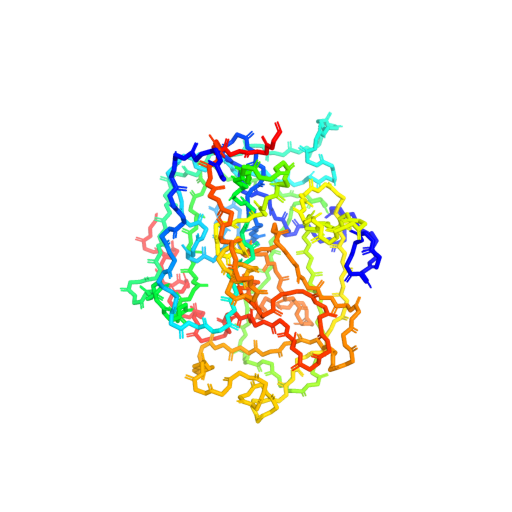2.880 1.00 16.17 87 LYS Z CA 1
ATOM 526 C C . LYS A 1 75 ? 27.680 26.389 3.113 1.00 16.17 87 LYS Z C 1
ATOM 527 O O . LYS A 1 75 ? 27.105 25.809 4.056 1.00 16.17 87 LYS Z O 1
ATOM 533 N N . SER A 1 76 ? 28.626 25.830 2.380 1.00 18.29 88 SER Z N 1
ATOM 534 C CA . SER A 1 76 ? 29.147 24.483 2.746 1.00 18.29 88 SER Z CA 1
ATOM 535 C C . SER A 1 76 ? 30.644 24.500 3.007 1.00 18.29 88 SER Z C 1
ATOM 536 O O . SER A 1 76 ? 31.376 25.147 2.220 1.00 18.29 88 SER Z O 1
ATOM 539 N N . ILE A 1 77 ? 31.087 24.062 4.172 1.00 7.97 89 ILE Z N 1
ATOM 540 C CA . ILE A 1 77 ? 32.503 24.173 4.574 1.00 7.97 89 ILE Z CA 1
ATOM 541 C C . ILE A 1 77 ? 33.156 22.827 4.786 1.00 7.97 89 ILE Z C 1
ATOM 542 O O . ILE A 1 77 ? 32.750 22.136 5.709 1.00 7.97 89 ILE Z O 1
ATOM 547 N N . VAL A 1 78 ? 33.954 22.374 3.862 1.00 13.96 90 VAL Z N 1
ATOM 548 C CA . VAL A 1 78 ? 34.622 21.080 3.909 1.00 13.96 90 VAL Z CA 1
ATOM 549 C C . VAL A 1 78 ? 35.895 21.218 4.711 1.00 13.96 90 VAL Z C 1
ATOM 550 O O . VAL A 1 78 ? 36.492 22.325 4.698 1.00 13.96 90 VAL Z O 1
ATOM 554 N N . HIS A 1 79 ? 36.190 20.229 5.542 1.00 10.31 91 HIS Z N 1
ATOM 555 C CA . HIS A 1 79 ? 37.413 20.260 6.352 1.00 10.31 91 HIS Z CA 1
ATOM 556 C C . HIS A 1 79 ? 38.642 20.514 5.470 1.00 10.31 91 HIS Z C 1
ATOM 557 O O . HIS A 1 79 ? 38.769 19.941 4.367 1.00 10.31 91 HIS Z O 1
ATOM 564 N N . PRO A 1 80 ? 39.444 21.472 5.840 1.00 14.73 92 PRO Z N 1
ATOM 565 C CA . PRO A 1 80 ? 40.567 21.964 5.014 1.00 14.73 92 PRO Z CA 1
ATOM 566 C C . PRO A 1 80 ? 41.671 20.945 4.756 1.00 14.73 92 PRO Z C 1
ATOM 567 O O . PRO A 1 80 ? 42.526 21.168 3.860 1.00 14.73 92 PRO Z O 1
ATOM 571 N N . SER A 1 81 ? 41.641 19.855 5.461 1.00 14.68 93 SER Z N 1
ATOM 572 C CA . SER A 1 81 ? 42.599 18.770 5.212 1.00 14.68 93 SER Z CA 1
ATOM 573 C C . SER A 1 81 ? 41.914 17.519 4.672 1.00 14.68 93 SER Z C 1
ATOM 574 O O . SER A 1 81 ? 42.597 16.467 4.538 1.00 14.68 93 SER Z O 1
ATOM 577 N N . TYR A 1 82 ? 40.668 17.655 4.239 1.00 14.50 94 TYR Z N 1
ATOM 578 C CA . TYR A 1 82 ? 40.025 16.515 3.567 1.00 14.50 94 TYR Z CA 1
ATOM 579 C C . TYR A 1 82 ? 40.844 16.062 2.350 1.00 14.50 94 TYR Z C 1
ATOM 580 O O . TYR A 1 82 ? 41.066 16.831 1.377 1.00 14.50 94 TYR Z O 1
ATOM 589 N N . ASN A 1 83 ? 41.152 14.779 2.344 1.00 9.04 95 ASN Z N 1
ATOM 590 C CA . ASN A 1 83 ? 41.865 14.156 1.253 1.00 9.04 95 ASN Z CA 1
ATOM 591 C C . ASN A 1 83 ? 40.900 13.209 0.578 1.00 9.04 95 ASN Z C 1
ATOM 592 O O . ASN A 1 83 ? 40.645 12.095 1.092 1.00 9.04 95 ASN Z O 1
ATOM 597 N N . SER A 1 84 ? 40.393 13.581 -0.562 1.00 14.09 96 SER Z N 1
ATOM 598 C CA . SER A 1 84 ? 39.527 12.693 -1.344 1.00 14.09 96 SER Z CA 1
ATOM 599 C C . SER A 1 84 ? 40.135 11.339 -1.718 1.00 14.09 96 SER Z C 1
ATOM 600 O O . SER A 1 84 ? 39.376 10.427 -2.127 1.00 14.09 96 SER Z O 1
ATOM 603 N N . ASN A 1 85 ? 41.481 11.213 -1.761 1.00 15.21 97 ASN Z N 1
ATOM 604 C CA . ASN A 1 85 ? 42.098 9.938 -2.189 1.00 15.21 97 ASN Z CA 1
ATOM 605 C C . ASN A 1 85 ? 42.100 8.886 -1.091 1.00 15.21 97 ASN Z C 1
ATOM 606 O O . ASN A 1 85 ? 41.803 7.699 -1.348 1.00 15.21 97 ASN Z O 1
ATOM 611 N N . THR A 1 86 ? 42.311 9.326 0.114 1.00 14.43 98 THR Z N 1
ATOM 612 C CA . THR A 1 86 ? 42.301 8.458 1.299 1.00 14.43 98 THR Z CA 1
ATOM 613 C C . THR A 1 86 ? 41.010 8.484 2.141 1.00 14.43 98 THR Z C 1
ATOM 614 O O . THR A 1 86 ? 40.910 7.743 3.155 1.00 14.43 98 THR Z O 1
ATOM 618 N N . LEU A 1 87 ? 40.137 9.434 1.845 1.00 12.22 99 LEU Z N 1
ATOM 619 C CA . LEU A 1 87 ? 38.923 9.751 2.640 1.00 12.22 99 LEU Z CA 1
ATOM 620 C C . LEU A 1 87 ? 39.251 10.195 4.061 1.00 12.22 99 LEU Z C 1
ATOM 621 O O . LEU A 1 87 ? 38.363 10.130 4.922 1.00 12.22 99 LEU Z O 1
ATOM 626 N N . ASN A 1 88 ? 40.432 10.681 4.322 1.00 12.99 100 ASN Z N 1
ATOM 627 C CA . ASN A 1 88 ? 40.728 11.135 5.673 1.00 12.99 100 ASN Z CA 1
ATOM 628 C C . ASN A 1 88 ? 40.201 12.552 5.871 1.00 12.99 100 ASN Z C 1
ATOM 629 O O . ASN A 1 88 ? 40.084 13.248 4.828 1.00 12.99 100 ASN Z O 1
ATOM 634 N N . ASN A 1 89 ? 39.716 12.852 7.106 1.00 9.50 101 ASN Z N 1
ATOM 635 C CA . ASN A 1 89 ? 38.984 14.081 7.467 1.00 9.50 101 ASN Z CA 1
ATOM 636 C C . ASN A 1 89 ? 37.735 14.272 6.619 1.00 9.50 101 ASN Z C 1
ATOM 637 O O . ASN A 1 89 ? 37.507 15.414 6.150 1.00 9.50 101 ASN Z O 1
ATOM 642 N N . ASP A 1 90 ? 36.941 13.208 6.524 1.00 8.10 102 ASP Z N 1
ATOM 643 C CA . ASP A 1 90 ? 35.718 13.208 5.743 1.00 8.10 102 ASP Z CA 1
ATOM 644 C C . ASP A 1 90 ? 34.482 13.805 6.441 1.00 8.10 102 ASP Z C 1
ATOM 645 O O . ASP A 1 90 ? 33.579 13.087 6.965 1.00 8.10 102 ASP Z O 1
ATOM 650 N N . ILE A 1 91 ? 34.530 15.116 6.637 1.00 10.42 103 ILE Z N 1
ATOM 651 C CA . ILE A 1 91 ? 33.581 15.881 7.437 1.00 10.42 103 ILE Z CA 1
ATOM 652 C C . ILE A 1 91 ? 33.392 17.270 6.815 1.00 10.42 103 ILE Z C 1
ATOM 653 O O . ILE A 1 91 ? 34.338 17.841 6.206 1.00 10.42 103 ILE Z O 1
ATOM 658 N N . MET A 1 92 ? 32.140 17.689 6.723 1.00 9.56 104 MET Z N 1
ATOM 659 C CA . MET A 1 92 ? 31.692 18.948 6.125 1.00 9.56 104 MET Z CA 1
ATOM 660 C C . MET A 1 92 ? 30.620 19.581 7.025 1.00 9.56 104 MET Z C 1
ATOM 661 O O . MET A 1 92 ? 29.789 18.845 7.601 1.00 9.56 104 MET Z O 1
ATOM 666 N N . LEU A 1 93 ? 30.635 20.903 7.102 1.00 12.41 105 LEU Z N 1
ATOM 667 C CA . LEU A 1 93 ? 29.581 21.719 7.717 1.00 12.41 105 LEU Z CA 1
ATOM 668 C C . LEU A 1 93 ? 28.703 22.407 6.672 1.00 12.41 105 LEU Z C 1
ATOM 669 O O . LEU A 1 93 ? 29.253 22.941 5.680 1.00 12.41 105 LEU Z O 1
ATOM 674 N N . ILE A 1 94 ? 27.419 22.439 6.905 1.00 12.04 106 ILE Z N 1
ATOM 675 C CA . ILE A 1 94 ? 26.477 23.135 6.032 1.00 12.04 106 ILE Z CA 1
ATOM 676 C C . ILE A 1 94 ? 25.662 24.154 6.807 1.00 12.04 106 ILE Z C 1
ATOM 677 O O . ILE A 1 94 ? 24.986 23.764 7.792 1.00 12.04 106 ILE Z O 1
ATOM 682 N N . LYS A 1 95 ? 25.795 25.420 6.417 1.00 14.58 107 LYS Z N 1
ATOM 683 C CA . LYS A 1 95 ? 24.955 26.456 7.001 1.00 14.58 107 LYS Z CA 1
ATOM 684 C C . LYS A 1 95 ? 23.678 26.600 6.172 1.00 14.58 107 LYS Z C 1
ATOM 685 O O . LYS A 1 95 ? 23.782 26.681 4.931 1.00 14.58 107 LYS Z O 1
ATOM 691 N N . LEU A 1 96 ? 22.509 26.516 6.780 1.00 15.70 108 LEU Z N 1
ATOM 692 C CA . LEU A 1 96 ? 21.209 26.694 6.122 1.00 15.70 108 LEU Z CA 1
ATOM 693 C C . LEU A 1 96 ? 20.886 28.185 5.928 1.00 15.70 108 LEU Z C 1
ATOM 694 O O . LEU A 1 96 ? 21.234 29.022 6.799 1.00 15.70 108 LEU Z O 1
ATOM 699 N N . LYS A 1 97 ? 20.222 28.502 4.827 1.00 16.89 109 LYS Z N 1
ATOM 700 C CA . LYS A 1 97 ? 19.829 29.902 4.515 1.00 16.89 109 LYS Z CA 1
ATOM 701 C C . LYS A 1 97 ? 18.944 30.537 5.582 1.00 16.89 109 LYS Z C 1
ATOM 702 O O . LYS A 1 97 ? 19.254 31.612 6.158 1.00 16.89 109 LYS Z O 1
ATOM 708 N N . SER A 1 98 ? 18.088 29.722 6.100 1.00 17.52 110 SER Z N 1
ATOM 709 C CA . SER A 1 98 ? 17.300 30.082 7.287 1.00 17.52 110 SER Z CA 1
ATOM 710 C C . SER A 1 98 ? 17.241 28.987 8.334 1.00 17.52 110 SER Z C 1
ATOM 711 O O . SER A 1 98 ? 17.487 27.793 8.050 1.00 17.52 110 SER Z O 1
ATOM 714 N N . ALA A 1 99 ? 16.930 29.385 9.521 1.00 17.44 111 ALA Z N 1
ATOM 715 C CA . ALA A 1 99 ? 16.843 28.437 10.628 1.00 17.44 111 ALA Z CA 1
ATOM 716 C C . ALA A 1 99 ? 15.679 27.475 10.456 1.00 17.44 111 ALA Z C 1
ATOM 717 O O . ALA A 1 99 ? 14.560 27.882 10.053 1.00 17.44 111 ALA Z O 1
ATOM 719 N N . ALA A 1 100 ? 15.900 26.258 10.868 1.00 14.42 112 ALA Z N 1
ATOM 720 C CA . ALA A 1 100 ? 14.853 25.237 10.818 1.00 14.42 112 ALA Z CA 1
ATOM 721 C C . ALA A 1 100 ? 13.858 25.538 11.922 1.00 14.42 112 ALA Z C 1
ATOM 722 O O . ALA A 1 100 ? 14.311 25.881 13.036 1.00 14.42 112 ALA Z O 1
ATOM 724 N N . SER A 1 101 ? 12.617 25.237 11.753 1.00 20.91 113 SER Z N 1
ATOM 725 C CA . SER A 1 101 ? 11.706 25.319 12.927 1.00 20.91 113 SER Z CA 1
ATOM 726 C C . SER A 1 101 ? 11.578 23.957 13.622 1.00 20.91 113 SER Z C 1
ATOM 727 O O . SER A 1 101 ? 11.358 22.904 12.954 1.00 20.91 113 SER Z O 1
ATOM 730 N N . LEU A 1 102 ? 12.081 23.917 14.836 1.00 18.27 114 LEU Z N 1
ATOM 731 C CA . LEU A 1 102 ? 12.334 22.656 15.547 1.00 18.27 114 LEU Z CA 1
ATOM 732 C C . LEU A 1 102 ? 11.066 22.106 16.151 1.00 18.27 114 LEU Z C 1
ATOM 733 O O . LEU A 1 102 ? 10.230 22.896 16.651 1.00 18.27 114 LEU Z O 1
ATOM 738 N N . ASN A 1 103 ? 10.837 20.832 16.010 1.00 19.61 115 ASN Z N 1
ATOM 739 C CA . ASN A 1 103 ? 9.608 20.165 16.485 1.00 19.61 115 ASN Z CA 1
ATOM 740 C C . ASN A 1 103 ? 9.928 18.689 16.717 1.00 19.61 115 ASN Z C 1
ATOM 741 O O . ASN A 1 103 ? 11.136 18.378 16.911 1.00 19.61 115 ASN Z O 1
ATOM 746 N N . SER A 1 104 ? 8.912 17.846 16.712 1.00 24.13 116 SER Z N 1
ATOM 747 C CA . SER A 1 104 ? 9.091 16.451 17.081 1.00 24.13 116 SER Z CA 1
ATOM 748 C C . SER A 1 104 ? 9.794 15.655 16.007 1.00 24.13 116 SER Z C 1
ATOM 749 O O . SER A 1 104 ? 10.334 14.559 16.286 1.00 24.13 116 SER Z O 1
ATOM 752 N N . ARG A 1 105 ? 9.696 16.122 14.815 1.00 19.65 117 ARG Z N 1
ATOM 753 C CA . ARG A 1 105 ? 10.371 15.394 13.745 1.00 19.65 117 ARG Z CA 1
ATOM 754 C C . ARG A 1 105 ? 11.658 16.085 13.339 1.00 19.65 117 ARG Z C 1
ATOM 755 O O . ARG A 1 105 ? 12.328 15.610 12.379 1.00 19.65 117 ARG Z O 1
ATOM 763 N N . VAL A 1 106 ? 11.875 17.273 13.911 1.00 16.09 118 VAL Z N 1
ATOM 764 C CA . VAL A 1 106 ? 13.050 18.066 13.542 1.00 16.09 118 VAL Z CA 1
ATOM 765 C C . VAL A 1 106 ? 13.789 18.594 14.770 1.00 16.09 118 VAL Z C 1
ATOM 766 O O . VAL A 1 106 ? 13.335 19.567 15.408 1.00 16.09 118 VAL Z O 1
ATOM 770 N N . ALA A 1 107 ? 14.857 17.995 15.167 1.00 20.75 119 ALA Z N 1
ATOM 771 C CA . ALA A 1 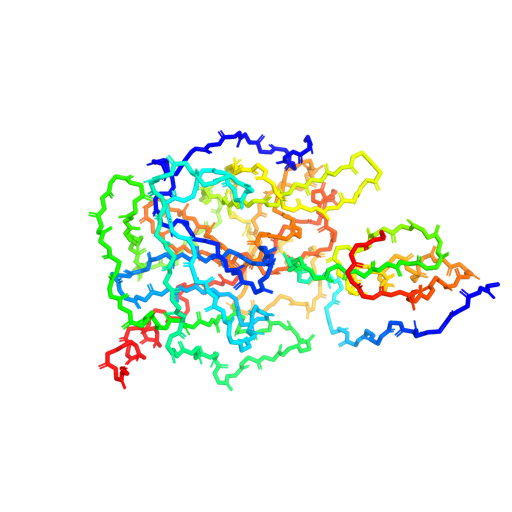107 ? 15.550 18.458 16.350 1.00 20.75 119 ALA Z CA 1
ATOM 772 C C . ALA A 1 107 ? 17.040 18.173 16.189 1.00 20.75 119 ALA Z C 1
ATOM 773 O O . ALA A 1 107 ? 17.454 17.475 15.228 1.00 20.75 119 ALA Z O 1
ATOM 775 N N . SER A 1 108 ? 17.869 18.781 16.988 1.00 15.19 120 SER Z N 1
ATOM 776 C CA . SER A 1 108 ? 19.273 18.637 16.755 1.00 15.19 120 SER Z CA 1
ATOM 777 C C . SER A 1 108 ? 19.895 17.638 17.714 1.00 15.19 120 SER Z C 1
ATOM 778 O O . SER A 1 108 ? 19.226 17.267 18.706 1.00 15.19 120 SER Z O 1
ATOM 781 N N . ILE A 1 109 ? 21.013 17.077 17.317 1.00 13.63 121 ILE Z N 1
ATOM 782 C CA . ILE A 1 109 ? 21.742 16.021 18.073 1.00 13.63 121 ILE Z CA 1
ATOM 783 C C . ILE A 1 109 ? 22.939 16.626 18.801 1.00 13.63 121 ILE Z C 1
ATOM 784 O O . ILE A 1 109 ? 23.620 17.471 18.212 1.00 13.63 121 ILE Z O 1
ATOM 789 N N . SER A 1 110 ? 23.195 16.300 20.030 1.00 13.51 122 SER Z N 1
ATOM 790 C CA . SER A 1 110 ? 24.387 16.811 20.735 1.00 13.51 122 SER Z CA 1
ATOM 791 C C . SER A 1 110 ? 25.700 16.301 20.176 1.00 13.51 122 SER Z C 1
ATOM 792 O O . SER A 1 110 ? 25.799 15.090 19.852 1.00 13.51 122 SER Z O 1
ATOM 795 N N . LEU A 1 111 ? 26.708 17.117 20.283 1.00 14.37 123 LEU Z N 1
ATOM 796 C CA . LEU A 1 111 ? 28.064 16.701 19.954 1.00 14.37 123 LEU Z CA 1
ATOM 797 C C . LEU A 1 111 ? 28.742 15.993 21.132 1.00 14.37 123 LEU Z C 1
ATOM 798 O O . LEU A 1 111 ? 28.326 16.223 22.280 1.00 14.37 123 LEU Z O 1
ATOM 803 N N . PRO A 1 112 ? 29.629 15.067 20.907 1.00 22.09 124 PRO Z N 1
ATOM 804 C CA . PRO A 1 112 ? 30.308 14.316 21.963 1.00 22.09 124 PRO Z CA 1
ATOM 805 C C . PRO A 1 112 ? 31.199 15.237 22.803 1.00 22.09 124 PRO Z C 1
ATOM 806 O O . PRO A 1 112 ? 31.705 16.267 22.263 1.00 22.09 124 PRO Z O 1
ATOM 810 N N . THR A 1 113 ? 31.505 14.763 24.026 1.00 33.97 125 THR Z N 1
ATOM 811 C CA . THR A 1 113 ? 32.472 15.353 24.963 1.00 33.97 125 THR Z CA 1
ATOM 812 C C . THR A 1 113 ? 33.731 14.486 25.065 1.00 33.97 125 THR Z C 1
ATOM 813 O O . THR A 1 113 ? 34.877 15.001 25.183 1.00 33.97 125 THR Z O 1
ATOM 817 N N . SER A 1 114 ? 33.527 13.200 24.901 1.00 23.37 127 SER Z N 1
ATOM 818 C CA . SER A 1 114 ? 34.579 12.176 24.817 1.00 23.37 127 SER Z CA 1
ATOM 819 C C . SER A 1 114 ? 34.274 11.225 23.669 1.00 23.37 127 SER Z C 1
ATOM 820 O O . SER A 1 114 ? 33.092 11.120 23.271 1.00 23.37 127 SER Z O 1
ATOM 823 N N . CYS A 1 115 ? 35.275 10.522 23.244 1.00 17.16 128 CYS Z N 1
ATOM 824 C CA . CYS A 1 115 ? 35.167 9.488 22.219 1.00 17.16 128 CYS Z CA 1
ATOM 825 C C . CYS A 1 115 ? 34.500 8.258 22.815 1.00 17.16 128 CYS Z C 1
ATOM 826 O O . CYS A 1 115 ? 34.722 7.959 24.007 1.00 17.16 128 CYS Z O 1
ATOM 829 N N . ALA A 1 116 ? 33.799 7.516 22.016 1.00 19.87 129 ALA Z N 1
ATOM 830 C CA . ALA A 1 116 ? 33.206 6.222 22.342 1.00 19.87 129 ALA Z CA 1
ATOM 831 C C . ALA A 1 116 ? 34.199 5.053 22.247 1.00 19.87 129 ALA Z C 1
ATOM 832 O O . ALA A 1 116 ? 35.245 5.142 21.551 1.00 19.87 129 ALA Z O 1
ATOM 834 N N . SER A 1 117 ? 33.988 4.069 23.062 1.00 23.62 130 SER Z N 1
ATOM 835 C CA . SER A 1 117 ? 34.915 2.914 23.139 1.00 23.62 130 SER Z CA 1
ATOM 836 C C . SER A 1 117 ? 34.390 1.744 22.308 1.00 23.62 130 SER Z C 1
ATOM 837 O O . SER A 1 117 ? 33.163 1.707 22.023 1.00 23.62 130 SER Z O 1
ATOM 840 N N . ALA A 1 118 ? 35.248 0.770 22.068 1.00 11.74 132 ALA Z N 1
ATOM 841 C CA . ALA A 1 118 ? 34.832 -0.437 21.395 1.00 11.74 132 ALA Z CA 1
ATOM 842 C C . ALA A 1 118 ? 33.792 -1.181 22.201 1.00 11.74 132 ALA Z C 1
ATOM 843 O O . ALA A 1 118 ? 33.835 -1.133 23.451 1.00 11.74 132 ALA Z O 1
ATOM 845 N N . GLY A 1 119 ? 32.754 -1.578 21.525 1.00 13.75 133 GLY Z N 1
ATOM 846 C CA . GLY A 1 119 ? 31.621 -2.290 22.063 1.00 13.75 133 GLY Z CA 1
ATOM 847 C C . GLY A 1 119 ? 30.500 -1.375 22.468 1.00 13.75 133 GLY Z C 1
ATOM 848 O O . GLY A 1 119 ? 29.377 -1.879 22.697 1.00 13.75 133 GLY Z O 1
ATOM 849 N N . THR A 1 120 ? 30.673 -0.103 22.280 1.00 15.47 134 THR Z N 1
ATOM 850 C CA . THR A 1 120 ? 29.492 0.758 22.494 1.00 15.47 134 THR Z CA 1
ATOM 851 C C . THR A 1 120 ? 28.493 0.613 21.340 1.00 15.47 134 THR Z C 1
ATOM 852 O O . THR A 1 120 ? 28.889 0.715 20.160 1.00 15.47 134 THR Z O 1
ATOM 856 N N . GLN A 1 121 ? 27.273 0.321 21.633 1.00 15.91 135 GLN Z N 1
ATOM 857 C CA . GLN A 1 121 ? 26.250 0.161 20.603 1.00 15.91 135 GLN Z CA 1
ATOM 858 C C . GLN A 1 121 ? 25.644 1.467 20.163 1.00 15.91 135 GLN Z C 1
ATOM 859 O O . GLN A 1 121 ? 25.401 2.350 21.005 1.00 15.91 135 GLN Z O 1
ATOM 865 N N . CYS A 1 122 ? 25.525 1.662 18.903 1.00 8.77 136 CYS Z N 1
ATOM 866 C CA . CYS A 1 122 ? 25.088 2.931 18.362 1.00 8.77 136 CYS Z CA 1
ATOM 867 C C . CYS A 1 122 ? 23.895 2.781 17.444 1.00 8.77 136 CYS Z C 1
ATOM 868 O O . CYS A 1 122 ? 23.677 1.672 16.940 1.00 8.77 136 CYS Z O 1
ATOM 871 N N . LEU A 1 123 ? 23.310 3.855 17.040 1.00 10.42 137 LEU Z N 1
ATOM 872 C CA . LEU A 1 123 ? 22.198 3.850 16.073 1.00 10.42 137 LEU Z CA 1
ATOM 873 C C . LEU A 1 123 ? 22.609 4.560 14.780 1.00 10.42 137 LEU Z C 1
ATOM 874 O O . LEU A 1 123 ? 23.029 5.732 14.878 1.00 10.42 137 LEU Z O 1
ATOM 879 N N . ILE A 1 124 ? 22.573 3.860 13.664 1.00 9.96 138 ILE Z N 1
ATOM 880 C CA . ILE A 1 124 ? 22.907 4.390 12.363 1.00 9.96 138 ILE Z CA 1
ATOM 881 C C . ILE A 1 124 ? 21.667 4.468 11.477 1.00 9.96 138 ILE Z C 1
ATOM 882 O O . ILE A 1 124 ? 20.812 3.556 11.546 1.00 9.96 138 ILE Z O 1
ATOM 887 N N . SER A 1 125 ? 21.451 5.566 10.829 1.00 8.07 139 SER Z N 1
ATOM 888 C CA . SER A 1 125 ? 20.210 5.762 10.111 1.00 8.07 139 SER Z CA 1
ATOM 889 C C . SER A 1 125 ? 20.421 6.310 8.714 1.00 8.07 139 SER Z C 1
ATOM 890 O O . SER A 1 125 ? 21.428 6.991 8.425 1.00 8.07 139 SER Z O 1
ATOM 893 N N . GLY A 1 126 ? 19.494 6.058 7.825 1.00 14.81 140 GLY Z N 1
ATOM 894 C CA . GLY A 1 126 ? 19.548 6.683 6.510 1.00 14.81 140 GLY Z CA 1
ATOM 895 C C . GLY A 1 126 ? 18.541 6.105 5.533 1.00 14.81 140 GLY Z C 1
ATOM 896 O O . GLY A 1 126 ? 17.835 5.134 5.891 1.00 14.81 140 GLY Z O 1
ATOM 897 N N . TRP A 1 127 ? 18.533 6.617 4.336 1.00 12.40 141 TRP Z N 1
ATOM 898 C CA . TRP A 1 127 ? 17.593 6.187 3.307 1.00 12.40 141 TRP Z CA 1
ATOM 899 C C . TRP A 1 127 ? 18.153 5.176 2.322 1.00 12.40 141 TRP Z C 1
ATOM 900 O O . TRP A 1 127 ? 17.367 4.710 1.453 1.00 12.40 141 TRP Z O 1
ATOM 911 N N . GLY A 1 128 ? 19.380 4.713 2.555 1.00 14.60 142 GLY Z N 1
ATOM 912 C CA . GLY A 1 128 ? 20.023 3.682 1.753 1.00 14.60 142 GLY Z CA 1
ATOM 913 C C . GLY A 1 128 ? 19.257 2.349 1.779 1.00 14.60 142 GLY Z C 1
ATOM 914 O O . GLY A 1 128 ? 19.099 1.688 2.841 1.00 14.60 142 GLY Z O 1
ATOM 915 N N . ASN A 1 129 ? 18.843 1.925 0.600 1.00 28.59 143 ASN Z N 1
ATOM 916 C CA . ASN A 1 129 ? 18.196 0.617 0.404 1.00 28.59 143 ASN Z CA 1
ATOM 917 C C . ASN A 1 129 ? 18.959 -0.182 -0.642 1.00 28.59 143 ASN Z C 1
ATOM 918 O O . ASN A 1 129 ? 19.634 0.440 -1.494 1.00 28.59 143 ASN Z O 1
ATOM 923 N N . THR A 1 130 ? 18.792 -1.490 -0.634 1.00 33.00 144 THR Z N 1
ATOM 924 C CA . THR A 1 130 ? 19.422 -2.348 -1.636 1.00 33.00 144 THR Z CA 1
ATOM 925 C C . THR A 1 130 ? 18.442 -3.333 -2.254 1.00 33.00 144 THR Z C 1
ATOM 926 O O . THR A 1 130 ? 17.892 -4.183 -1.506 1.00 33.00 144 THR Z O 1
ATOM 930 N N . LYS A 1 131 ? 18.340 -3.296 -3.584 1.00 41.12 145 LYS Z N 1
ATOM 931 C CA . LYS A 1 131 ? 17.527 -4.239 -4.386 1.00 41.12 145 LYS Z CA 1
ATOM 932 C C . LYS A 1 131 ? 18.236 -5.523 -4.823 1.00 41.12 145 LYS Z C 1
ATOM 933 O O . LYS A 1 131 ? 19.197 -5.448 -5.641 1.00 41.12 145 LYS Z O 1
ATOM 939 N N . SER A 1 132 ? 17.514 -6.609 -4.574 0.00 0.00 146 SER Z N 1
ATOM 940 C CA . SER A 1 132 ? 17.665 -7.974 -5.119 0.00 0.00 146 SER Z CA 1
ATOM 941 C C . SER A 1 132 ? 19.042 -8.324 -5.670 0.00 0.00 146 SER Z C 1
ATOM 942 O O . SER A 1 132 ? 19.860 -8.980 -4.977 0.00 0.00 146 SER Z O 1
ATOM 945 N N . SER A 1 133 ? 19.274 -7.844 -6.873 0.00 0.00 147 SER Z N 1
ATOM 946 C CA . SER A 1 133 ? 20.532 -7.975 -7.609 0.00 0.00 147 SER Z CA 1
ATOM 947 C C . SER A 1 133 ? 21.583 -6.976 -7.136 0.00 0.00 147 SER Z C 1
ATOM 948 O O . SER A 1 133 ? 22.352 -6.420 -7.961 0.00 0.00 147 SER Z O 1
ATOM 951 N N . GLY A 1 134 ? 21.635 -6.848 -5.825 0.00 0.00 148 GLY Z N 1
ATOM 952 C CA . GLY A 1 134 ? 22.616 -6.063 -5.066 1.00 44.09 148 GLY Z CA 1
ATOM 953 C C . GLY A 1 134 ? 22.738 -4.593 -5.460 1.00 44.09 148 GLY Z C 1
ATOM 954 O O . GLY A 1 134 ? 23.802 -3.965 -5.214 1.00 44.09 148 GLY Z O 1
ATOM 955 N N . THR A 1 135 ? 21.685 -4.040 -6.026 1.00 40.09 149 THR Z N 1
ATOM 956 C CA . THR A 1 135 ? 21.746 -2.645 -6.492 1.00 40.09 149 THR Z CA 1
ATOM 957 C C . THR A 1 135 ? 21.058 -1.646 -5.574 1.00 40.09 149 THR Z C 1
ATOM 958 O O . THR A 1 135 ? 19.824 -1.720 -5.329 1.00 40.09 149 THR Z O 1
ATOM 962 N N . SER A 1 136 ? 21.900 -0.808 -5.009 1.00 26.90 150 SER Z N 1
ATOM 963 C CA . SER A 1 136 ? 21.568 0.191 -3.971 1.00 26.90 150 SER Z CA 1
ATOM 964 C C . SER A 1 136 ? 20.976 1.482 -4.502 1.00 26.90 150 SER Z C 1
ATOM 965 O O . SER A 1 136 ? 21.422 1.959 -5.570 1.00 26.90 150 SER Z O 1
ATOM 968 N N . TYR A 1 137 ? 19.992 1.971 -3.791 1.00 27.19 151 TYR Z N 1
ATOM 969 C CA . TYR A 1 137 ? 19.227 3.176 -4.052 1.00 27.19 151 TYR Z CA 1
ATOM 970 C C . TYR A 1 137 ? 18.444 3.707 -2.821 1.00 27.19 151 TYR Z C 1
ATOM 971 O O . TYR A 1 137 ? 18.146 2.934 -1.873 1.00 27.19 151 TYR Z O 1
ATOM 980 N N . PRO A 1 138 ? 18.085 5.008 -2.762 1.00 21.54 152 PRO Z N 1
ATOM 981 C CA . PRO A 1 138 ? 17.396 5.603 -1.594 1.00 21.54 152 PRO Z CA 1
ATOM 982 C C . PRO A 1 138 ? 15.889 5.440 -1.727 1.00 21.54 152 PRO Z C 1
ATOM 983 O O . PRO A 1 138 ? 15.320 5.760 -2.815 1.00 21.54 152 PRO Z O 1
ATOM 987 N N . ASP A 1 139 ? 15.261 5.213 -0.595 1.00 26.66 153 ASP Z N 1
ATOM 988 C CA . ASP A 1 139 ? 13.794 5.148 -0.557 1.00 26.66 153 ASP Z CA 1
ATOM 989 C C . ASP A 1 139 ? 13.172 5.169 0.832 1.00 26.66 153 ASP Z C 1
ATOM 990 O O . ASP A 1 139 ? 12.553 6.197 1.229 1.00 26.66 153 ASP Z O 1
ATOM 995 N N . VAL A 1 140 ? 13.227 3.991 1.454 1.00 24.04 154 VAL Z N 1
ATOM 996 C CA . VAL A 1 140 ? 12.688 3.815 2.822 1.00 24.04 154 VAL Z CA 1
ATOM 997 C C . VAL A 1 140 ? 13.695 4.238 3.886 1.00 24.04 154 VAL Z C 1
ATOM 998 O O . VAL A 1 140 ? 14.831 3.703 3.831 1.00 24.04 154 VAL Z O 1
ATOM 1002 N N . LEU A 1 141 ? 13.233 5.048 4.832 1.00 17.95 155 LEU Z N 1
ATOM 1003 C CA . LEU A 1 141 ? 13.984 5.414 6.060 1.00 17.95 155 LEU Z CA 1
ATOM 1004 C C . LEU A 1 141 ? 14.197 4.242 7.018 1.00 17.95 155 LEU Z C 1
ATOM 1005 O O . LEU A 1 141 ? 13.201 3.641 7.467 1.00 17.95 155 LEU Z O 1
ATOM 1010 N N . LYS A 1 142 ? 15.434 3.814 7.171 1.00 14.55 156 LYS Z N 1
ATOM 1011 C CA . LYS A 1 142 ? 15.805 2.638 7.978 1.00 14.55 156 LYS Z CA 1
ATOM 1012 C C . LYS A 1 142 ? 16.819 2.997 9.058 1.00 14.55 156 LYS Z C 1
ATOM 1013 O O . LYS A 1 142 ? 17.464 4.086 8.959 1.00 14.55 156 LYS Z O 1
ATOM 1019 N N . CYS A 1 143 ? 16.808 2.162 10.112 1.00 9.25 157 CYS Z N 1
ATOM 1020 C CA . CYS A 1 143 ? 17.663 2.282 11.297 1.00 9.25 157 CYS Z CA 1
ATOM 1021 C C . CYS A 1 143 ? 18.344 0.977 11.588 1.00 9.25 157 CYS Z C 1
ATOM 1022 O O . CYS A 1 143 ? 17.918 -0.086 11.052 1.00 9.25 157 CYS Z O 1
ATOM 1025 N N . LEU A 1 144 ? 19.501 1.066 12.210 1.00 10.11 158 LEU Z N 1
ATOM 1026 C CA . LEU A 1 144 ? 20.320 -0.105 12.436 1.00 10.11 158 LEU Z CA 1
ATOM 1027 C C . LEU A 1 144 ? 21.088 0.124 13.718 1.00 10.11 158 LEU Z C 1
ATOM 1028 O O . LEU A 1 144 ? 21.775 1.150 13.846 1.00 10.11 158 LEU Z O 1
ATOM 1033 N N . LYS A 1 145 ? 21.064 -0.810 14.587 1.00 12.64 159 LYS Z N 1
ATOM 1034 C CA . LYS A 1 145 ? 21.946 -0.757 15.755 1.00 12.64 159 LYS Z CA 1
ATOM 1035 C C . LYS A 1 145 ? 23.202 -1.567 15.524 1.00 12.64 159 LYS Z C 1
ATOM 1036 O O . LYS A 1 145 ? 23.130 -2.743 15.078 1.00 12.64 159 LYS Z O 1
ATOM 1042 N N . ALA A 1 146 ? 24.310 -0.936 15.779 1.00 15.79 160 ALA Z N 1
ATOM 1043 C CA . ALA A 1 146 ? 25.584 -1.593 15.572 1.00 15.79 160 ALA Z CA 1
ATOM 1044 C C . ALA A 1 146 ? 26.608 -1.159 16.621 1.00 15.79 160 ALA Z C 1
ATOM 1045 O O . ALA A 1 146 ? 26.696 0.052 16.964 1.00 15.79 160 ALA Z O 1
ATOM 1047 N N . PRO A 1 147 ? 27.485 -2.071 17.001 1.00 14.32 161 PRO Z N 1
ATOM 1048 C CA . PRO A 1 147 ? 28.583 -1.734 17.923 1.00 14.32 161 PRO Z CA 1
ATOM 1049 C C . PRO A 1 147 ? 29.723 -1.018 17.205 1.00 14.32 161 PRO Z C 1
ATOM 1050 O O . PRO A 1 147 ? 30.206 -1.501 16.159 1.00 14.32 161 PRO Z O 1
ATOM 1054 N N . ILE A 1 148 ? 30.436 -0.270 17.972 1.00 15.20 162 ILE Z N 1
ATOM 1055 C CA . ILE A 1 148 ? 31.752 0.194 17.525 1.00 15.20 162 ILE Z CA 1
ATOM 1056 C C . ILE A 1 148 ? 32.805 -0.895 17.745 1.00 15.20 162 ILE Z C 1
ATOM 1057 O O . ILE A 1 148 ? 32.752 -1.560 18.801 1.00 15.20 162 ILE Z O 1
ATOM 1062 N N . LEU A 1 149 ? 33.616 -1.165 16.736 1.00 16.90 163 LEU Z N 1
ATOM 1063 C CA . LEU A 1 149 ? 34.627 -2.228 16.748 1.00 16.90 163 LEU Z CA 1
ATOM 1064 C C . LEU A 1 149 ? 35.943 -1.714 17.314 1.00 16.90 163 LEU Z C 1
ATOM 1065 O O . LEU A 1 149 ? 36.217 -0.492 17.273 1.00 16.90 163 LEU Z O 1
ATOM 1070 N N . SER A 1 150 ? 36.781 -2.611 17.734 1.00 12.95 164 SER Z N 1
ATOM 1071 C CA . SER A 1 150 ? 38.094 -2.165 18.151 1.00 12.95 164 SER Z CA 1
ATOM 1072 C C . SER A 1 150 ? 38.895 -1.710 16.933 1.00 12.95 164 SER Z C 1
ATOM 1073 O O . SER A 1 150 ? 38.690 -2.166 15.768 1.00 12.95 164 SER Z O 1
ATOM 1076 N N . ASP A 1 151 ? 39.829 -0.841 17.222 1.00 15.68 165 ASP Z N 1
ATOM 1077 C CA . ASP A 1 151 ? 40.740 -0.325 16.204 1.00 15.68 165 ASP Z CA 1
ATOM 1078 C C . ASP A 1 151 ? 41.646 -1.372 15.557 1.00 15.68 165 ASP Z C 1
ATOM 1079 O O . ASP A 1 151 ? 41.808 -1.391 14.304 1.00 15.68 165 ASP Z O 1
ATOM 1084 N N . SER A 1 152 ? 42.052 -2.329 16.374 1.00 23.25 166 SER Z N 1
ATOM 1085 C CA . SER A 1 152 ? 42.747 -3.555 15.902 1.00 23.25 166 SER Z CA 1
ATOM 1086 C C . SER A 1 152 ? 42.006 -4.246 14.775 1.00 23.25 166 SER Z C 1
ATOM 1087 O O . SER A 1 152 ? 42.641 -4.579 13.754 1.00 23.25 166 SER Z O 1
ATOM 1090 N N . SER A 1 153 ? 40.757 -4.583 15.071 1.00 13.44 167 SER Z N 1
ATOM 1091 C CA . SER A 1 153 ? 39.956 -5.381 14.184 1.00 13.44 167 SER Z CA 1
ATOM 1092 C C . SER A 1 153 ? 39.586 -4.566 12.978 1.00 13.44 167 SER Z C 1
ATOM 1093 O O . SER A 1 153 ? 39.423 -5.161 11.894 1.00 13.44 167 SER Z O 1
ATOM 1096 N N . CYS A 1 154 ? 39.480 -3.253 13.134 1.00 15.91 168 CYS Z N 1
ATOM 1097 C CA . CYS A 1 154 ? 39.147 -2.414 11.974 1.00 15.91 168 CYS Z CA 1
ATOM 1098 C C . CYS A 1 154 ? 40.330 -2.380 11.010 1.00 15.91 168 CYS Z C 1
ATOM 1099 O O . CYS A 1 154 ? 40.183 -2.444 9.765 1.00 15.91 168 CYS Z O 1
ATOM 1102 N N . LYS A 1 155 ? 41.521 -2.232 11.577 1.00 18.58 169 LYS Z N 1
ATOM 1103 C CA . LYS A 1 155 ? 42.738 -2.145 10.747 1.00 18.58 169 LYS Z CA 1
ATOM 1104 C C . LYS A 1 155 ? 43.056 -3.503 10.164 1.00 18.58 169 LYS Z C 1
ATOM 1105 O O . LYS A 1 155 ? 43.749 -3.632 9.124 1.00 18.58 169 LYS Z O 1
ATOM 1111 N N . SER A 1 156 ? 42.485 -4.475 10.767 1.00 16.62 170 SER Z N 1
ATOM 1112 C CA . SER A 1 156 ? 42.695 -5.832 10.291 1.00 16.62 170 SER Z CA 1
ATOM 1113 C C . SER A 1 156 ? 41.801 -6.144 9.107 1.00 16.62 170 SER Z C 1
ATOM 1114 O O . SER A 1 156 ? 42.288 -6.705 8.098 1.00 16.62 170 SER Z O 1
ATOM 1117 N N . ALA A 1 157 ? 40.615 -5.559 9.149 1.00 11.54 171 ALA Z N 1
ATOM 1118 C CA . ALA A 1 157 ? 39.682 -5.527 8.006 1.00 11.54 171 ALA Z CA 1
ATOM 1119 C C . ALA A 1 157 ? 40.153 -4.672 6.838 1.00 11.54 171 ALA Z C 1
ATOM 1120 O O . ALA A 1 157 ? 39.981 -5.050 5.659 1.00 11.54 171 ALA Z O 1
ATOM 1122 N N . TYR A 1 158 ? 40.661 -3.513 7.104 1.00 17.52 172 TYR Z N 1
ATOM 1123 C CA . TYR A 1 158 ? 41.157 -2.602 6.039 1.00 17.52 172 TYR Z CA 1
ATOM 1124 C C . TYR A 1 158 ? 42.633 -2.150 6.210 1.00 17.52 172 TYR Z C 1
ATOM 1125 O O . TYR A 1 158 ? 42.976 -1.029 6.687 1.00 17.52 172 TYR Z O 1
ATOM 1134 N N . PRO A 1 159 ? 43.534 -3.067 5.982 1.00 18.90 173 PRO Z N 1
ATOM 1135 C CA . PRO A 1 159 ? 44.958 -2.878 6.333 1.00 18.90 173 PRO Z CA 1
ATOM 1136 C C . PRO A 1 159 ? 45.606 -1.735 5.568 1.00 18.90 173 PRO Z C 1
ATOM 1137 O O . PRO A 1 159 ? 45.363 -1.659 4.345 1.00 18.90 173 PRO Z O 1
ATOM 1141 N N . GLY A 1 160 ? 46.230 -0.840 6.284 1.00 25.21 174 GLY Z N 1
ATOM 1142 C CA . GLY A 1 160 ? 46.812 0.381 5.727 1.00 25.21 174 GLY Z CA 1
ATOM 1143 C C . GLY A 1 160 ? 45.852 1.562 5.483 1.00 25.21 174 GLY Z C 1
ATOM 1144 O O . GLY A 1 160 ? 46.337 2.638 5.041 1.00 25.21 174 GLY Z O 1
ATOM 1145 N N . GLN A 1 161 ? 44.529 1.326 5.560 1.00 15.67 175 GLN Z N 1
ATOM 1146 C CA . GLN A 1 161 ? 43.524 2.310 5.136 1.00 15.67 175 GLN Z CA 1
ATOM 1147 C C . GLN A 1 161 ? 42.922 3.163 6.258 1.00 15.67 175 GLN Z C 1
ATOM 1148 O O . GLN A 1 161 ? 42.196 4.144 5.972 1.00 15.67 175 GLN Z O 1
ATOM 1154 N N . ILE A 1 162 ? 42.976 2.670 7.476 1.00 16.02 176 ILE Z N 1
ATOM 1155 C CA . ILE A 1 162 ? 42.273 3.256 8.619 1.00 16.02 176 ILE Z CA 1
ATOM 1156 C C . ILE A 1 162 ? 43.152 4.300 9.293 1.00 16.02 176 ILE Z C 1
ATOM 1157 O O . ILE A 1 162 ? 44.194 3.934 9.890 1.00 16.02 176 ILE Z O 1
ATOM 1162 N N . THR A 1 163 ? 42.727 5.562 9.290 1.00 12.85 177 THR Z N 1
ATOM 1163 C CA . THR A 1 163 ? 43.434 6.642 9.986 1.00 12.85 177 THR Z CA 1
ATOM 1164 C C . THR A 1 163 ? 42.858 6.864 11.385 1.00 12.85 177 THR Z C 1
ATOM 1165 O O . THR A 1 163 ? 41.912 6.163 11.803 1.00 12.85 177 THR Z O 1
ATOM 1169 N N . SER A 1 164 ? 43.463 7.768 12.128 1.00 15.98 178 SER Z N 1
ATOM 1170 C CA . SER A 1 164 ? 43.091 8.035 13.509 1.00 15.98 178 SER Z CA 1
ATOM 1171 C C . SER A 1 164 ? 41.733 8.723 13.537 1.00 15.98 178 SER Z C 1
ATOM 1172 O O . SER A 1 164 ? 41.108 8.875 14.606 1.00 15.98 178 SER Z O 1
ATOM 1175 N N . ASN A 1 165 ? 41.280 9.148 12.398 1.00 12.02 179 ASN Z N 1
ATOM 1176 C CA . ASN A 1 165 ? 40.008 9.857 12.249 1.00 12.02 179 ASN Z CA 1
ATOM 1177 C C . ASN A 1 165 ? 38.891 8.966 11.696 1.00 12.02 179 ASN Z C 1
ATOM 1178 O O . ASN A 1 165 ? 37.813 9.481 11.329 1.00 12.02 179 ASN Z O 1
ATOM 1183 N N . MET A 1 166 ? 39.109 7.662 11.711 1.00 12.46 180 MET Z N 1
ATOM 1184 C CA . MET A 1 166 ? 38.089 6.719 11.303 1.00 12.46 180 MET Z CA 1
ATOM 1185 C C . MET A 1 166 ? 37.837 5.715 12.424 1.00 12.46 180 MET Z C 1
ATOM 1186 O O . MET A 1 166 ? 38.827 5.254 13.056 1.00 12.46 180 MET Z O 1
ATOM 1191 N N . PHE A 1 167 ? 36.627 5.133 12.443 1.00 8.51 181 PHE Z N 1
ATOM 1192 C CA . PHE A 1 167 ? 36.361 3.893 13.199 1.00 8.51 181 PHE Z CA 1
ATOM 1193 C C . PHE A 1 167 ? 35.474 2.944 12.398 1.00 8.51 181 PHE Z C 1
ATOM 1194 O O . PHE A 1 167 ? 34.781 3.363 11.441 1.00 8.51 181 PHE Z O 1
ATOM 1202 N N . CYS A 1 168 ? 35.433 1.701 12.782 1.00 9.67 182 CYS Z N 1
ATOM 1203 C CA . CYS A 1 168 ? 34.545 0.677 12.164 1.00 9.67 182 CYS Z CA 1
ATOM 1204 C C . CYS A 1 168 ? 33.419 0.377 13.129 1.00 9.67 182 CYS Z C 1
ATOM 1205 O O . CYS A 1 168 ? 33.635 0.392 14.366 1.00 9.67 182 CYS Z O 1
ATOM 1208 N N . ALA A 1 169 ? 32.268 0.153 12.554 1.00 10.53 183 ALA Z N 1
ATOM 1209 C CA . ALA A 1 169 ? 31.124 -0.292 13.317 1.00 10.53 183 ALA Z CA 1
ATOM 1210 C C . ALA A 1 169 ? 30.394 -1.377 12.530 1.00 10.53 183 ALA Z C 1
ATOM 1211 O O . ALA A 1 169 ? 30.350 -1.325 11.276 1.00 10.53 183 ALA Z O 1
ATOM 1213 N N . GLY A 1 170 A 29.777 -2.307 13.221 1.00 13.59 184 GLY Z N 1
ATOM 1214 C CA . GLY A 1 170 A 29.029 -3.327 12.521 1.00 13.59 184 GLY Z CA 1
ATOM 1215 C C . GLY A 1 170 A 29.405 -4.716 13.008 1.00 13.59 184 GLY Z C 1
ATOM 1216 O O . GLY A 1 170 A 29.728 -4.900 14.212 1.00 13.59 184 GLY Z O 1
ATOM 1217 N N . TYR A 1 171 ? 29.098 -5.647 12.128 1.00 14.72 184 TYR Z N 1
ATOM 1218 C CA . TYR A 1 171 ? 29.116 -7.106 12.386 1.00 14.72 184 TYR Z CA 1
ATOM 1219 C C . TYR A 1 171 ? 29.959 -7.836 11.366 1.00 14.72 184 TYR Z C 1
ATOM 1220 O O . TYR A 1 171 ? 29.796 -7.649 10.121 1.00 14.72 184 TYR Z O 1
ATOM 1229 N N . LEU A 1 172 ? 30.913 -8.587 11.925 1.00 17.68 185 LEU Z N 1
ATOM 1230 C CA . LEU A 1 172 ? 31.915 -9.296 11.160 1.00 17.68 185 LEU Z CA 1
ATOM 1231 C C . LEU A 1 172 ? 31.273 -10.425 10.355 1.00 17.68 185 LEU Z C 1
ATOM 1232 O O . LEU A 1 172 ? 31.829 -10.832 9.306 1.00 17.68 185 LEU Z O 1
ATOM 1237 N N . GLU A 1 173 ? 30.094 -10.813 10.727 1.00 20.53 186 GLU Z N 1
ATOM 1238 C CA . GLU A 1 173 ? 29.454 -11.791 9.868 1.00 20.53 186 GLU Z CA 1
ATOM 1239 C C . GLU A 1 173 ? 28.693 -11.204 8.692 1.00 20.53 186 GLU Z C 1
ATOM 1240 O O . GLU A 1 173 ? 28.166 -11.972 7.846 1.00 20.53 186 GLU Z O 1
ATOM 1246 N N . GLY A 1 174 ? 28.603 -9.896 8.661 1.00 26.31 187 GLY Z N 1
ATOM 1247 C CA . GLY A 1 174 ? 27.840 -9.189 7.637 1.00 26.31 187 GLY Z CA 1
ATOM 1248 C C . GLY A 1 174 ? 26.338 -9.184 7.902 1.00 26.31 187 GLY Z C 1
ATOM 1249 O O . GLY A 1 174 ? 25.891 -9.383 9.071 1.00 26.31 187 GLY Z O 1
ATOM 1250 N N . GLY A 1 175 A 25.615 -8.953 6.827 1.00 25.01 188 GLY Z N 1
ATOM 1251 C CA . GLY A 1 175 A 24.152 -8.931 6.806 1.00 25.01 188 GLY Z CA 1
ATOM 1252 C C . GLY A 1 175 A 23.518 -7.611 7.222 1.00 25.01 188 GLY Z C 1
ATOM 1253 O O . GLY A 1 175 A 22.363 -7.323 6.820 1.00 25.01 188 GLY Z O 1
ATOM 1254 N N . LYS A 1 176 ? 24.214 -6.895 8.068 1.00 15.91 188 LYS Z N 1
ATOM 1255 C CA . LYS A 1 176 ? 23.699 -5.615 8.560 1.00 15.91 188 LYS Z CA 1
ATOM 1256 C C . LYS A 1 176 ? 24.721 -4.493 8.416 1.00 15.91 188 LYS Z C 1
ATOM 1257 O O . LYS A 1 176 ? 25.839 -4.617 8.986 1.00 15.91 188 LYS Z O 1
ATOM 1263 N N . ASP A 1 177 ? 24.367 -3.457 7.655 1.00 14.95 189 ASP Z N 1
ATOM 1264 C CA . ASP A 1 177 ? 25.331 -2.366 7.418 1.00 14.95 189 ASP Z CA 1
ATOM 1265 C C . ASP A 1 177 ? 24.627 -1.082 7.005 1.00 14.95 189 ASP Z C 1
ATOM 1266 O O . ASP A 1 177 ? 23.444 -1.146 6.601 1.00 14.95 189 ASP Z O 1
ATOM 1271 N N . SER A 1 178 ? 25.408 -0.056 6.771 1.00 11.08 190 SER Z N 1
ATOM 1272 C CA . SER A 1 178 ? 24.954 1.131 6.016 1.00 11.08 190 SER Z CA 1
ATOM 1273 C C . SER A 1 178 ? 25.434 0.959 4.575 1.00 11.08 190 SER Z C 1
ATOM 1274 O O . SER A 1 178 ? 26.343 0.121 4.387 1.00 11.08 190 SER Z O 1
ATOM 1277 N N . CYS A 1 179 ? 24.782 1.611 3.589 1.00 8.15 191 CYS Z N 1
ATOM 1278 C CA . CYS A 1 179 ? 25.081 1.417 2.182 1.00 8.15 191 CYS Z CA 1
ATOM 1279 C C . CYS A 1 179 ? 24.835 2.695 1.381 1.00 8.15 191 CYS Z C 1
ATOM 1280 O O . CYS A 1 179 ? 24.625 3.753 1.998 1.00 8.15 191 CYS Z O 1
ATOM 1283 N N . GLN A 1 180 ? 25.045 2.662 0.081 1.00 12.64 192 GLN Z N 1
ATOM 1284 C CA . GLN A 1 180 ? 25.056 3.850 -0.776 1.00 12.64 192 GLN Z CA 1
ATOM 1285 C C . GLN A 1 180 ? 23.730 4.572 -0.666 1.00 12.64 192 GLN Z C 1
ATOM 1286 O O . GLN A 1 180 ? 22.677 3.901 -0.536 1.00 12.64 192 GLN Z O 1
ATOM 1292 N N . GLY A 1 181 ? 23.847 5.859 -0.363 1.00 7.94 193 GLY Z N 1
ATOM 1293 C CA . GLY A 1 181 ? 22.755 6.774 -0.016 1.00 7.94 193 GLY Z CA 1
ATOM 1294 C C . GLY A 1 181 ? 22.770 7.157 1.451 1.00 7.94 193 GLY Z C 1
ATOM 1295 O O . GLY A 1 181 ? 22.109 8.155 1.828 1.00 7.94 193 GLY Z O 1
ATOM 1296 N N . ASP A 1 182 ? 23.543 6.425 2.259 1.00 10.23 194 ASP Z N 1
ATOM 1297 C CA . ASP A 1 182 ? 23.665 6.693 3.705 1.00 10.23 194 ASP Z CA 1
ATOM 1298 C C . ASP A 1 182 ? 24.796 7.633 4.092 1.00 10.23 194 ASP Z C 1
ATOM 1299 O O . ASP A 1 182 ? 24.742 8.174 5.229 1.00 10.23 194 ASP Z O 1
ATOM 1304 N N . SER A 1 183 ? 25.734 7.833 3.155 1.00 5.86 195 SER Z N 1
ATOM 1305 C CA . SER A 1 183 ? 26.854 8.736 3.345 1.00 5.86 195 SER Z CA 1
ATOM 1306 C C . SER A 1 183 ? 26.480 10.029 4.043 1.00 5.86 195 SER Z C 1
ATOM 1307 O O . SER A 1 183 ? 25.471 10.634 3.668 1.00 5.86 195 SER Z O 1
ATOM 1310 N N . GLY A 1 184 ? 27.278 10.436 4.982 1.00 6.91 196 GLY Z N 1
ATOM 1311 C CA . GLY A 1 184 ? 27.061 11.704 5.637 1.00 6.91 196 GLY Z CA 1
ATOM 1312 C C . GLY A 1 184 ? 26.091 11.624 6.799 1.00 6.91 196 GLY Z C 1
ATOM 1313 O O . GLY A 1 184 ? 26.015 12.605 7.561 1.00 6.91 196 GLY Z O 1
ATOM 1314 N N . GLY A 1 185 ? 25.346 10.554 6.940 1.00 7.19 197 GLY Z N 1
ATOM 1315 C CA . GLY A 1 185 ? 24.345 10.498 7.998 1.00 7.19 197 GLY Z CA 1
ATOM 1316 C C . GLY A 1 185 ? 24.896 10.042 9.343 1.00 7.19 197 GLY Z C 1
ATOM 1317 O O . GLY A 1 185 ? 26.125 9.855 9.522 1.00 7.19 197 GLY Z O 1
ATOM 1318 N N . PRO A 1 186 ? 24.046 10.043 10.314 1.00 8.85 198 PRO Z N 1
ATOM 1319 C CA . PRO A 1 186 ? 24.394 9.954 11.746 1.00 8.85 198 PRO Z CA 1
ATOM 1320 C C . PRO A 1 186 ? 24.768 8.550 12.247 1.00 8.85 198 PRO Z C 1
ATOM 1321 O O . PRO A 1 186 ? 24.061 7.568 11.931 1.00 8.85 198 PRO Z O 1
ATOM 1325 N N . VAL A 1 187 ? 25.746 8.495 13.147 1.00 10.89 199 VAL Z N 1
ATOM 1326 C CA . VAL A 1 187 ? 25.968 7.386 14.059 1.00 10.89 199 VAL Z CA 1
ATOM 1327 C C . VAL A 1 187 ? 25.944 7.867 15.514 1.00 10.89 199 VAL Z C 1
ATOM 1328 O O . VAL A 1 187 ? 26.813 8.672 15.889 1.00 10.89 199 VAL Z O 1
ATOM 1332 N N . VAL A 1 188 ? 24.884 7.585 16.218 1.00 10.46 200 VAL Z N 1
ATOM 1333 C CA . VAL A 1 188 ? 24.595 8.208 17.486 1.00 10.46 200 VAL Z CA 1
ATOM 1334 C C . VAL A 1 188 ? 24.686 7.190 18.614 1.00 10.46 200 VAL Z C 1
ATOM 1335 O O . VAL A 1 188 ? 24.141 6.079 18.482 1.00 10.46 200 VAL Z O 1
ATOM 1339 N N . CYS A 1 189 ? 25.525 7.478 19.558 1.00 10.96 201 CYS Z N 1
ATOM 1340 C CA . CYS A 1 189 ? 25.854 6.531 20.606 1.00 10.96 201 CYS Z CA 1
ATOM 1341 C C . CYS A 1 189 ? 25.557 7.204 21.919 1.00 10.96 201 CYS Z C 1
ATOM 1342 O O . CYS A 1 189 ? 26.106 8.306 22.143 1.00 10.96 201 CYS Z O 1
ATOM 1345 N N . SER A 1 190 ? 24.609 6.673 22.596 1.00 31.45 202 SER Z N 1
ATOM 1346 C CA . SER A 1 190 ? 24.098 7.179 23.853 1.00 31.45 202 SER Z CA 1
ATOM 1347 C C . SER A 1 190 ? 23.792 8.663 23.818 1.00 31.45 202 SER Z C 1
ATOM 1348 O O . SER A 1 190 ? 24.219 9.399 24.732 1.00 31.45 202 SER Z O 1
ATOM 1351 N N . GLY A 1 191 ? 23.076 9.023 22.782 1.00 16.32 203 GLY Z N 1
ATOM 1352 C CA . GLY A 1 191 ? 22.544 10.372 22.594 1.00 16.32 203 GLY Z CA 1
ATOM 1353 C C . GLY A 1 191 ? 23.570 11.365 22.088 1.00 16.32 203 GLY Z C 1
ATOM 1354 O O . GLY A 1 191 ? 23.319 12.599 22.080 1.00 16.32 203 GLY Z O 1
ATOM 1355 N N . LYS A 1 192 ? 24.713 10.894 21.698 1.00 13.29 204 LYS Z N 1
ATOM 1356 C CA . LYS A 1 192 ? 25.656 11.853 21.124 1.00 13.29 204 LYS Z CA 1
ATOM 1357 C C . LYS A 1 192 ? 26.007 11.418 19.692 1.00 13.29 204 LYS Z C 1
ATOM 1358 O O . LYS A 1 192 ? 26.293 10.204 19.501 1.00 13.29 204 LYS Z O 1
ATOM 1364 N N . LEU A 1 193 ? 26.390 12.381 18.876 1.00 11.18 209 LEU Z N 1
ATOM 1365 C CA . LEU A 1 193 ? 26.896 12.111 17.530 1.00 11.18 209 LEU Z CA 1
ATOM 1366 C C . LEU A 1 193 ? 28.338 11.638 17.526 1.00 11.18 209 LEU Z C 1
ATOM 1367 O O . LEU A 1 193 ? 29.300 12.436 17.631 1.00 11.18 209 LEU Z O 1
ATOM 1372 N N . GLN A 1 194 ? 28.538 10.355 17.364 1.00 9.20 210 GLN Z N 1
ATOM 1373 C CA . GLN A 1 194 ? 29.900 9.886 17.372 1.00 9.20 210 GLN Z CA 1
ATOM 1374 C C . GLN A 1 194 ? 30.426 9.564 15.993 1.00 9.20 210 GLN Z C 1
ATOM 1375 O O . GLN A 1 194 ? 31.654 9.578 15.838 1.00 9.20 210 GLN Z O 1
ATOM 1381 N N . GLY A 1 195 ? 29.582 9.376 15.015 1.00 8.51 211 GLY Z N 1
ATOM 1382 C CA . GLY A 1 195 ? 30.102 9.024 13.675 1.00 8.51 211 GLY Z CA 1
ATOM 1383 C C . GLY A 1 195 ? 29.363 9.718 12.525 1.00 8.51 211 GLY Z C 1
ATOM 1384 O O . GLY A 1 195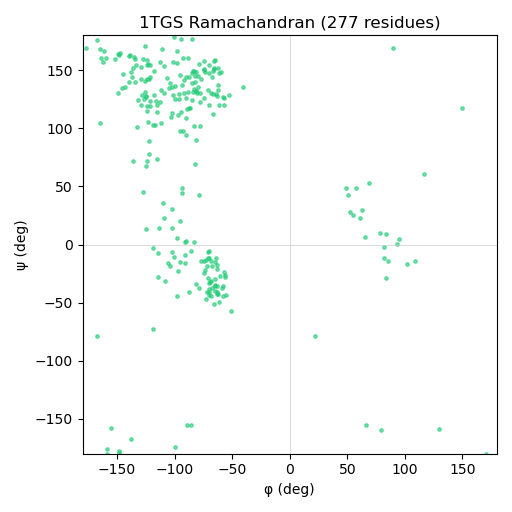 ? 28.154 10.057 12.626 1.00 8.51 211 GLY Z O 1
ATOM 1385 N N . ILE A 1 196 ? 30.029 9.704 11.389 1.00 10.72 212 ILE Z N 1
ATOM 1386 C CA . ILE A 1 196 ? 29.379 10.057 10.108 1.00 10.72 212 ILE Z CA 1
ATOM 1387 C C . ILE A 1 196 ? 29.609 8.910 9.145 1.00 10.72 212 ILE Z C 1
ATOM 1388 O O . ILE A 1 196 ? 30.783 8.508 8.994 1.00 10.72 212 ILE Z O 1
ATOM 1393 N N . VAL A 1 197 ? 28.562 8.445 8.486 1.00 7.55 213 VAL Z N 1
ATOM 1394 C CA . VAL A 1 197 ? 28.695 7.380 7.445 1.00 7.55 213 VAL Z CA 1
ATOM 1395 C C . VAL A 1 197 ? 29.668 7.792 6.327 1.00 7.55 213 VAL Z C 1
ATOM 1396 O O . VAL A 1 197 ? 29.528 8.903 5.750 1.00 7.55 213 VAL Z O 1
ATOM 1400 N N . SER A 1 198 ? 30.723 7.015 6.158 1.00 8.09 214 SER Z N 1
ATOM 1401 C CA . SER A 1 198 ? 31.778 7.421 5.195 1.00 8.09 214 SER Z CA 1
ATOM 1402 C C . SER A 1 198 ? 31.990 6.437 4.038 1.00 8.09 214 SER Z C 1
ATOM 1403 O O . SER A 1 198 ? 31.550 6.643 2.877 1.00 8.09 214 SER Z O 1
ATOM 1406 N N . TRP A 1 199 ? 32.585 5.313 4.352 1.00 8.80 215 TRP Z N 1
ATOM 1407 C CA . TRP A 1 199 ? 32.847 4.321 3.294 1.00 8.80 215 TRP Z CA 1
ATOM 1408 C C . TRP A 1 199 ? 32.807 2.858 3.770 1.00 8.80 215 TRP Z C 1
ATOM 1409 O O . TRP A 1 199 ? 32.634 2.559 4.967 1.00 8.80 215 TRP Z O 1
ATOM 1420 N N . GLY A 1 200 ? 33.075 1.952 2.874 1.00 12.55 216 GLY Z N 1
ATOM 1421 C CA . GLY A 1 200 ? 33.212 0.521 3.201 1.00 12.55 216 GLY Z CA 1
ATOM 1422 C C . GLY A 1 200 ? 33.605 -0.258 1.948 1.00 12.55 216 GLY Z C 1
ATOM 1423 O O . GLY A 1 200 ? 33.307 0.185 0.815 1.00 12.55 216 GLY Z O 1
ATOM 1424 N N . SER A 1 201 ? 33.969 -1.500 2.122 1.00 11.03 217 SER Z N 1
ATOM 1425 C CA . SER A 1 201 ? 34.129 -2.361 0.963 1.00 11.03 217 SER Z CA 1
ATOM 1426 C C . SER A 1 201 ? 32.827 -3.112 0.696 1.00 11.03 217 SER Z C 1
ATOM 1427 O O . SER A 1 201 ? 32.430 -3.976 1.501 1.00 11.03 217 SER Z O 1
ATOM 1430 N N . GLY A 1 202 ? 32.050 -2.597 -0.218 1.00 13.16 219 GLY Z N 1
ATOM 1431 C CA . GLY A 1 202 ? 30.689 -3.049 -0.448 1.00 13.16 219 GLY Z CA 1
ATOM 1432 C C . GLY A 1 202 ? 29.774 -2.740 0.740 1.00 13.16 219 GLY Z C 1
ATOM 1433 O O . GLY A 1 202 ? 30.049 -1.791 1.499 1.00 13.16 219 GLY Z O 1
ATOM 1434 N N . CYS A 1 203 ? 28.711 -3.469 0.905 1.00 14.12 220 CYS Z N 1
ATOM 1435 C CA . CYS A 1 203 ? 27.846 -3.301 2.061 1.00 14.12 220 CYS Z CA 1
ATOM 1436 C C . CYS A 1 203 ? 27.478 -4.656 2.661 1.00 14.12 220 CYS Z C 1
ATOM 1437 O O . CYS A 1 203 ? 27.108 -5.596 1.900 1.00 14.12 220 CYS Z O 1
ATOM 1440 N N . ALA A 1 204 A 27.467 -4.709 3.959 1.00 15.34 221 ALA Z N 1
ATOM 1441 C CA . ALA A 1 204 A 27.042 -5.902 4.729 1.00 15.34 221 ALA Z CA 1
ATOM 1442 C C . ALA A 1 204 A 27.737 -7.204 4.343 1.00 15.34 221 ALA Z C 1
ATOM 1443 O O . ALA A 1 204 A 27.219 -8.336 4.577 1.00 15.34 221 ALA Z O 1
ATOM 1445 N N . GLN A 1 205 ? 28.944 -7.027 3.857 1.00 17.67 221 GLN Z N 1
ATOM 1446 C CA . GLN A 1 205 ? 29.762 -8.171 3.498 1.00 17.67 221 GLN Z CA 1
ATOM 1447 C C . GLN A 1 205 ? 30.516 -8.736 4.707 1.00 17.67 221 GLN Z C 1
ATOM 1448 O O . GLN A 1 205 ? 30.768 -7.984 5.676 1.00 17.67 221 GLN Z O 1
ATOM 1454 N N . LYS A 1 206 ? 30.727 -10.054 4.706 1.00 16.96 222 LYS Z N 1
ATOM 1455 C CA . LYS A 1 206 ? 31.443 -10.679 5.819 1.00 16.96 222 LYS Z CA 1
ATOM 1456 C C . LYS A 1 206 ? 32.876 -10.150 5.911 1.00 16.96 222 LYS Z C 1
ATOM 1457 O O . LYS A 1 206 ? 33.544 -9.907 4.860 1.00 16.96 222 LYS Z O 1
ATOM 1463 N N . ASN A 1 207 ? 33.276 -9.891 7.140 1.00 16.89 223 ASN Z N 1
ATOM 1464 C CA . ASN A 1 207 ? 34.605 -9.377 7.483 1.00 16.89 223 ASN Z CA 1
ATOM 1465 C C . ASN A 1 207 ? 34.947 -7.975 6.979 1.00 16.89 223 ASN Z C 1
ATOM 1466 O O . ASN A 1 207 ? 36.084 -7.492 7.190 1.00 16.89 223 ASN Z O 1
ATOM 1471 N N . LYS A 1 208 ? 33.969 -7.309 6.392 1.00 15.48 224 LYS Z N 1
ATOM 1472 C CA . LYS A 1 208 ? 34.071 -5.917 5.927 1.00 15.48 224 LYS Z CA 1
ATOM 1473 C C . LYS A 1 208 ? 33.030 -4.983 6.548 1.00 15.48 224 LYS Z C 1
ATOM 1474 O O . LYS A 1 208 ? 32.059 -4.597 5.862 1.00 15.48 224 LYS Z O 1
ATOM 1480 N N . PRO A 1 209 ? 33.231 -4.571 7.771 1.00 12.91 225 PRO Z N 1
ATOM 1481 C CA . PRO A 1 209 ? 32.342 -3.594 8.494 1.00 12.91 225 PRO Z CA 1
ATOM 1482 C C . PRO A 1 209 ? 32.380 -2.205 7.858 1.00 12.91 225 PRO Z C 1
ATOM 1483 O O . PRO A 1 209 ? 33.416 -1.838 7.263 1.00 12.91 225 PRO Z O 1
ATOM 1487 N N . GLY A 1 210 ? 31.352 -1.379 8.069 1.00 9.66 226 GLY Z N 1
ATOM 1488 C CA . GLY A 1 210 ? 31.360 0.036 7.626 1.00 9.66 226 GLY Z CA 1
ATOM 1489 C C . GLY A 1 210 ? 32.406 0.859 8.363 1.00 9.66 226 GLY Z C 1
ATOM 1490 O O . GLY A 1 210 ? 32.798 0.521 9.518 1.00 9.66 226 GLY Z O 1
ATOM 1491 N N . VAL A 1 211 ? 32.891 1.878 7.667 1.00 9.44 227 VAL Z N 1
ATOM 1492 C CA . VAL A 1 211 ? 33.896 2.810 8.175 1.00 9.44 227 VAL Z CA 1
ATOM 1493 C C . VAL A 1 211 ? 33.313 4.223 8.234 1.00 9.44 227 VAL Z C 1
ATOM 1494 O O . VAL A 1 211 ? 32.607 4.641 7.285 1.00 9.44 227 VAL Z O 1
ATOM 1498 N N . TYR A 1 212 ? 33.457 4.838 9.399 1.00 6.56 228 TYR Z N 1
ATOM 1499 C CA . TYR A 1 212 ? 32.808 6.085 9.810 1.00 6.56 228 TYR Z CA 1
ATOM 1500 C C . TYR A 1 212 ? 33.829 7.132 10.224 1.00 6.56 228 TYR Z C 1
ATOM 1501 O O . TYR A 1 212 ? 34.850 6.783 10.848 1.00 6.56 228 TYR Z O 1
ATOM 1510 N N . THR A 1 213 ? 33.588 8.376 9.907 1.00 10.84 229 THR Z N 1
ATOM 1511 C CA . THR A 1 213 ? 34.427 9.464 10.457 1.00 10.84 229 THR Z CA 1
ATOM 1512 C C . THR A 1 213 ? 34.199 9.620 11.971 1.00 10.84 229 THR Z C 1
ATOM 1513 O O . THR A 1 213 ? 33.035 9.682 12.464 1.00 10.84 229 THR Z O 1
ATOM 1517 N N . LYS A 1 214 ? 35.314 9.663 12.685 1.00 8.37 230 LYS Z N 1
ATOM 1518 C CA . LYS A 1 214 ? 35.304 9.798 14.155 1.00 8.37 230 LYS Z CA 1
ATOM 1519 C C . LYS A 1 214 ? 35.116 11.246 14.600 1.00 8.37 230 LYS Z C 1
ATOM 1520 O O . LYS A 1 214 ? 36.147 11.959 14.676 1.00 8.37 230 LYS Z O 1
ATOM 1526 N N . VAL A 1 215 ? 33.871 11.650 14.777 1.00 9.91 231 VAL Z N 1
ATOM 1527 C CA . VAL A 1 215 ? 33.382 13.030 15.126 1.00 9.91 231 VAL Z CA 1
ATOM 1528 C C . VAL A 1 215 ? 33.986 13.604 16.405 1.00 9.91 231 VAL Z C 1
ATOM 1529 O O . VAL A 1 215 ? 34.214 14.837 16.434 1.00 9.91 231 VAL Z O 1
ATOM 1533 N N . CYS A 1 216 ? 34.372 12.772 17.352 1.00 13.72 232 CYS Z N 1
ATOM 1534 C CA . CYS A 1 216 ? 35.028 13.306 18.568 1.00 13.72 232 CYS Z CA 1
ATOM 1535 C C . CYS A 1 216 ? 36.378 14.000 18.294 1.00 13.72 232 CYS Z C 1
ATOM 1536 O O . CYS A 1 216 ? 36.794 14.889 19.096 1.00 13.72 232 CYS Z O 1
ATOM 1539 N N . ASN A 1 217 ? 36.999 13.694 17.172 1.00 15.28 233 ASN Z N 1
ATOM 1540 C CA . ASN A 1 217 ? 38.287 14.329 16.841 1.00 15.28 233 ASN Z CA 1
ATOM 1541 C C . ASN A 1 217 ? 38.058 15.765 16.411 1.00 15.28 233 ASN Z C 1
ATOM 1542 O O . ASN A 1 217 ? 39.066 16.460 16.179 1.00 15.28 233 ASN Z O 1
ATOM 1547 N N . TYR A 1 218 ? 36.806 16.133 16.124 1.00 12.47 234 TYR Z N 1
ATOM 1548 C CA . TYR A 1 218 ? 36.464 17.354 15.375 1.00 12.47 234 TYR Z CA 1
ATOM 1549 C C . TYR A 1 218 ? 35.619 18.344 16.133 1.00 12.47 234 TYR Z C 1
ATOM 1550 O O . TYR A 1 218 ? 35.285 19.397 15.543 1.00 12.47 234 TYR Z O 1
ATOM 1559 N N . VAL A 1 219 ? 35.242 18.002 17.310 1.00 10.81 235 VAL Z N 1
ATOM 1560 C CA . VAL A 1 219 ? 34.333 18.849 18.043 1.00 10.81 235 VAL Z CA 1
ATOM 1561 C C . VAL A 1 219 ? 34.779 20.306 18.218 1.00 10.81 235 VAL Z C 1
ATOM 1562 O O . VAL A 1 219 ? 33.993 21.244 17.897 1.00 10.81 235 VAL Z O 1
ATOM 1566 N N . SER A 1 220 ? 36.027 20.524 18.542 1.00 13.83 236 SER Z N 1
ATOM 1567 C CA . SER A 1 220 ? 36.524 21.922 18.593 1.00 13.83 236 SER Z CA 1
ATOM 1568 C C . SER A 1 220 ? 36.504 22.662 17.259 1.00 13.83 236 SER Z C 1
ATOM 1569 O O . SER A 1 220 ? 36.123 23.866 17.206 1.00 13.83 236 SER Z O 1
ATOM 1572 N N . TRP A 1 221 ? 36.908 21.985 16.186 1.00 14.72 237 TRP Z N 1
ATOM 1573 C CA . TRP A 1 221 ? 36.829 22.557 14.820 1.00 14.72 237 TRP Z CA 1
ATOM 1574 C C . TRP A 1 221 ? 35.376 22.941 14.482 1.00 14.72 237 TRP Z C 1
ATOM 1575 O O . TRP A 1 221 ? 35.053 24.043 13.982 1.00 14.72 237 TRP Z O 1
ATOM 1586 N N . ILE A 1 222 ? 34.457 22.067 14.806 1.00 12.31 238 ILE Z N 1
ATOM 1587 C CA . ILE A 1 222 ? 33.049 22.281 14.468 1.00 12.31 238 ILE Z CA 1
ATOM 1588 C C . ILE A 1 222 ? 32.555 23.486 15.245 1.00 12.31 238 ILE Z C 1
ATOM 1589 O O . ILE A 1 222 ? 32.013 24.431 14.610 1.00 12.31 238 ILE Z O 1
ATOM 1594 N N . LYS A 1 223 ? 32.798 23.462 16.524 1.00 16.99 239 LYS Z N 1
ATOM 1595 C CA . LYS A 1 223 ? 32.270 24.576 17.374 1.00 16.99 239 LYS Z CA 1
ATOM 1596 C C . LYS A 1 223 ? 32.823 25.961 17.040 1.00 16.99 239 LYS Z C 1
ATOM 1597 O O . LYS A 1 223 ? 32.033 26.932 16.926 1.00 16.99 239 LYS Z O 1
ATOM 1603 N N . GLN A 1 224 ? 34.104 26.019 16.803 1.00 16.75 240 GLN Z N 1
ATOM 1604 C CA . GLN A 1 224 ? 34.768 27.257 16.376 1.00 16.75 240 GLN Z CA 1
ATOM 1605 C C . GLN A 1 224 ? 34.381 27.664 14.947 1.00 16.75 240 GLN Z C 1
ATOM 1606 O O . GLN A 1 224 ? 34.177 28.876 14.719 1.00 16.75 240 GLN Z O 1
ATOM 1612 N N . THR A 1 225 ? 34.115 26.702 14.028 1.00 9.73 241 THR Z N 1
ATOM 1613 C CA . THR A 1 225 ? 33.667 27.006 12.640 1.00 9.73 241 THR Z CA 1
ATOM 1614 C C . THR A 1 225 ? 32.251 27.552 12.559 1.00 9.73 241 THR Z C 1
ATOM 1615 O O . THR A 1 225 ? 32.003 28.646 11.992 1.00 9.73 241 THR Z O 1
ATOM 1619 N N . ILE A 1 226 ? 31.426 26.967 13.334 1.00 15.73 242 ILE Z N 1
ATOM 1620 C CA . ILE A 1 226 ? 30.097 27.466 13.415 1.00 15.73 242 ILE Z CA 1
ATOM 1621 C C . ILE A 1 226 ? 30.076 28.888 13.981 1.00 15.73 242 ILE Z C 1
ATOM 1622 O O . ILE A 1 226 ? 29.271 29.730 13.504 1.00 15.73 242 ILE Z O 1
ATOM 1627 N N . ALA A 1 227 ? 30.910 29.097 14.995 1.00 17.16 243 ALA Z N 1
ATOM 1628 C CA . ALA A 1 227 ? 30.887 30.338 15.769 1.00 17.16 243 ALA Z CA 1
ATOM 1629 C C . ALA A 1 227 ? 31.484 31.463 14.960 1.00 17.16 243 ALA Z C 1
ATOM 1630 O O . ALA A 1 227 ? 31.180 32.614 15.325 1.00 17.16 243 ALA Z O 1
ATOM 1632 N N . SER A 1 228 ? 32.306 31.166 13.951 1.00 13.23 244 SER Z N 1
ATOM 1633 C CA . SER A 1 228 ? 32.938 32.225 13.157 1.00 13.23 244 SER Z CA 1
ATOM 1634 C C . SER A 1 228 ? 32.384 32.318 11.752 1.00 13.23 244 SER Z C 1
ATOM 1635 O O . SER A 1 228 ? 33.044 32.885 10.850 1.00 13.23 244 SER Z O 1
ATOM 1638 N N . ASN A 1 229 ? 31.196 31.839 11.567 1.00 14.33 245 ASN Z N 1
ATOM 1639 C CA . ASN A 1 229 ? 30.594 31.895 10.221 1.00 14.33 245 ASN Z CA 1
ATOM 1640 C C . ASN A 1 229 ? 29.124 32.264 10.282 1.00 14.33 245 ASN Z C 1
ATOM 1641 O O . ASN A 1 229 ? 28.429 32.239 9.229 1.00 14.33 245 ASN Z O 1
ATOM 1647 N N . THR B 2 1 ? 31.463 -4.791 -26.924 0.00 0.00 1 THR I N 1
ATOM 1648 C CA . THR B 2 1 ? 31.048 -3.638 -26.114 0.00 0.00 1 THR I CA 1
ATOM 1649 C C . THR B 2 1 ? 30.516 -2.484 -26.956 0.00 0.00 1 THR I C 1
ATOM 1650 O O . THR B 2 1 ? 31.079 -2.185 -28.039 0.00 0.00 1 THR I O 1
ATOM 1654 N N . SER B 2 2 A 29.501 -1.821 -26.445 0.00 0.00 1 SER I N 1
ATOM 1655 C CA . SER B 2 2 A 28.914 -0.630 -27.078 0.00 0.00 1 SER I CA 1
ATOM 1656 C C . SER B 2 2 A 28.955 0.587 -26.160 0.00 0.00 1 SER I C 1
ATOM 1657 O O . SER B 2 2 A 28.148 0.651 -25.202 0.00 0.00 1 SER I O 1
ATOM 1660 N N . PRO B 2 3 ? 30.060 1.302 -26.276 0.00 0.00 2 PRO I N 1
ATOM 1661 C CA . PRO B 2 3 ? 30.671 2.169 -25.233 0.00 0.00 2 PRO I CA 1
ATOM 1662 C C . PRO B 2 3 ? 30.126 3.610 -25.154 0.00 0.00 2 PRO I C 1
ATOM 1663 O O . PRO B 2 3 ? 28.959 3.853 -25.591 0.00 0.00 2 PRO I O 1
ATOM 1667 N N . GLN B 2 4 ? 31.117 4.358 -24.592 1.00 38.77 3 GLN I N 1
ATOM 1668 C CA . GLN B 2 4 ? 31.329 5.848 -24.539 1.00 38.77 3 GLN I CA 1
ATOM 1669 C C . GLN B 2 4 ? 31.330 6.653 -23.196 1.00 38.77 3 GLN I C 1
ATOM 1670 O O . GLN B 2 4 ? 30.527 7.578 -22.999 1.00 38.77 3 GLN I O 1
ATOM 1676 N N . ARG B 2 5 ? 32.301 6.195 -22.415 1.00 29.91 4 ARG I N 1
ATOM 1677 C CA . ARG B 2 5 ? 32.879 6.804 -21.182 1.00 29.91 4 ARG I CA 1
ATOM 1678 C C . ARG B 2 5 ? 33.367 5.724 -20.222 1.00 29.91 4 ARG I C 1
ATOM 1679 O O . ARG B 2 5 ? 32.553 4.976 -19.615 1.00 29.91 4 ARG I O 1
ATOM 1687 N N . GLU B 2 6 ? 34.667 5.735 -19.970 1.00 30.48 5 GLU I N 1
ATOM 1688 C CA . GLU B 2 6 ? 35.163 4.923 -18.883 1.00 30.48 5 GLU I CA 1
ATOM 1689 C C . GLU B 2 6 ? 34.831 5.516 -17.508 1.00 30.48 5 GLU I C 1
ATOM 1690 O O . GLU B 2 6 ? 34.814 6.762 -17.303 1.00 30.48 5 GLU I O 1
ATOM 1696 N N . ALA B 2 7 ? 34.845 4.648 -16.539 1.00 30.10 6 ALA I N 1
ATOM 1697 C CA . ALA B 2 7 ? 34.911 5.103 -15.152 1.00 30.10 6 ALA I CA 1
ATOM 1698 C C . ALA B 2 7 ? 36.332 5.525 -14.774 1.00 30.10 6 ALA I C 1
ATOM 1699 O O . ALA B 2 7 ? 37.224 4.637 -14.790 1.00 30.10 6 ALA I O 1
ATOM 1701 N N . THR B 2 8 ? 36.501 6.789 -14.332 1.00 34.28 7 THR I N 1
ATOM 1702 C CA . THR B 2 8 ? 37.794 7.274 -13.782 1.00 34.28 7 THR I CA 1
ATOM 1703 C C . THR B 2 8 ? 37.841 7.046 -12.279 1.00 34.28 7 THR I C 1
ATOM 1704 O O . THR B 2 8 ? 37.124 7.730 -11.503 1.00 34.28 7 THR I O 1
ATOM 1708 N N . CYS B 2 9 ? 38.403 5.936 -11.880 1.00 36.68 8 CYS I N 1
ATOM 1709 C CA . CYS B 2 9 ? 38.435 5.622 -10.452 1.00 36.68 8 CYS I CA 1
ATOM 1710 C C . CYS B 2 9 ? 39.827 5.489 -9.863 1.00 36.68 8 CYS I C 1
ATOM 1711 O O . CYS B 2 9 ? 40.455 4.411 -10.015 1.00 36.68 8 CYS I O 1
ATOM 1714 N N . THR B 2 10 ? 40.225 6.538 -9.161 1.00 45.54 10 THR I N 1
ATOM 1715 C CA . THR B 2 10 ? 41.509 6.624 -8.464 1.00 45.54 10 THR I CA 1
ATOM 1716 C C . THR B 2 10 ? 41.354 6.718 -6.945 1.00 45.54 10 THR I C 1
ATOM 1717 O O . THR B 2 10 ? 41.388 7.833 -6.361 1.00 45.54 10 THR I O 1
ATOM 1721 N N . SER B 2 11 ? 40.996 5.610 -6.324 1.00 37.32 11 SER I N 1
ATOM 1722 C CA . SER B 2 11 ? 40.736 5.604 -4.872 1.00 37.32 11 SER I CA 1
ATOM 1723 C C . SER B 2 11 ? 41.994 5.049 -4.246 1.00 37.32 11 SER I C 1
ATOM 1724 O O . SER B 2 11 ? 42.469 3.997 -4.727 1.00 37.32 11 SER I O 1
ATOM 1727 N N . GLU B 2 12 ? 42.469 5.624 -3.180 1.00 31.04 12 GLU I N 1
ATOM 1728 C CA . GLU B 2 12 ? 43.552 4.981 -2.422 1.00 31.04 12 GLU I CA 1
ATOM 1729 C C . GLU B 2 12 ? 42.996 4.058 -1.343 1.00 31.04 12 GLU I C 1
ATOM 1730 O O . GLU B 2 12 ? 43.771 3.504 -0.523 1.00 31.04 12 GLU I O 1
ATOM 1736 N N . VAL B 2 13 ? 41.695 3.903 -1.270 1.00 20.19 13 VAL I N 1
ATOM 1737 C CA . VAL B 2 13 ? 41.171 2.895 -0.316 1.00 20.19 13 VAL I CA 1
ATOM 1738 C C . VAL B 2 13 ? 40.523 1.729 -1.042 1.00 20.19 13 VAL I C 1
ATOM 1739 O O . VAL B 2 13 ? 40.188 1.865 -2.243 1.00 20.19 13 VAL I O 1
ATOM 1743 N N . SER B 2 14 ? 40.439 0.612 -0.406 1.00 28.51 14 SER I N 1
ATOM 1744 C CA . SER B 2 14 ? 39.865 -0.578 -1.022 1.00 28.51 14 SER I CA 1
ATOM 1745 C C . SER B 2 14 ? 38.377 -0.715 -0.711 1.00 28.51 14 SER I C 1
ATOM 1746 O O . SER B 2 14 ? 37.927 -1.632 0.026 1.00 28.51 14 SER I O 1
ATOM 1749 N N . GLY B 2 15 ? 37.713 0.363 -0.916 1.00 15.61 15 GLY I N 1
ATOM 1750 C CA . GLY B 2 15 ? 36.322 0.549 -0.502 1.00 15.61 15 GLY I CA 1
ATOM 1751 C C . GLY B 2 15 ? 35.714 1.696 -1.271 1.00 15.61 15 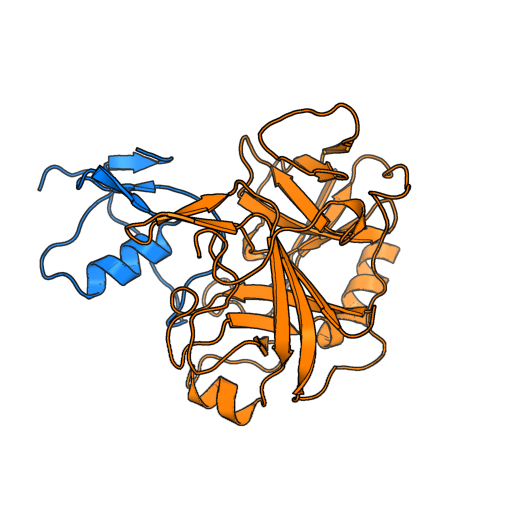GLY I C 1
ATOM 1752 O O . GLY B 2 15 ? 36.463 2.419 -1.978 1.00 15.61 15 GLY I O 1
ATOM 1753 N N . CYS B 2 16 ? 34.413 1.818 -1.219 1.00 7.18 16 CYS I N 1
ATOM 1754 C CA . CYS B 2 16 ? 33.778 3.017 -1.845 1.00 7.18 16 CYS I CA 1
ATOM 1755 C C . CYS B 2 16 ? 33.035 3.861 -0.824 1.00 7.18 16 CYS I C 1
ATOM 1756 O O . CYS B 2 16 ? 32.458 3.299 0.132 1.00 7.18 16 CYS I O 1
ATOM 1759 N N . PRO B 2 17 ? 32.988 5.146 -1.050 1.00 6.65 17 PRO I N 1
ATOM 1760 C CA . PRO B 2 17 ? 32.129 6.078 -0.299 1.00 6.65 17 PRO I CA 1
ATOM 1761 C C . PRO B 2 17 ? 30.673 5.693 -0.497 1.00 6.65 17 PRO I C 1
ATOM 1762 O O . PRO B 2 17 ? 30.329 5.197 -1.605 1.00 6.65 17 PRO I O 1
ATOM 1766 N N . LYS B 2 18 ? 29.858 5.908 0.504 1.00 9.66 18 LYS I N 1
ATOM 1767 C CA . LYS B 2 18 ? 28.451 5.508 0.400 1.00 9.66 18 LYS I CA 1
ATOM 1768 C C . LYS B 2 18 ? 27.508 6.634 -0.092 1.00 9.66 18 LYS I C 1
ATOM 1769 O O . LYS B 2 18 ? 26.285 6.700 0.249 1.00 9.66 18 LYS I O 1
ATOM 1775 N N . ILE B 2 19 ? 27.941 7.340 -1.109 1.00 12.41 19 ILE I N 1
ATOM 1776 C CA . ILE B 2 19 ? 27.091 8.328 -1.808 1.00 12.41 19 ILE I CA 1
ATOM 1777 C C . ILE B 2 19 ? 26.294 7.761 -2.982 1.00 12.41 19 ILE I C 1
ATOM 1778 O O . ILE B 2 19 ? 26.733 6.785 -3.641 1.00 12.41 19 ILE I O 1
ATOM 1783 N N . TYR B 2 20 ? 25.085 8.272 -3.143 1.00 7.87 20 TYR I N 1
ATOM 1784 C CA . TYR B 2 20 ? 24.221 7.793 -4.216 1.00 7.87 20 TYR I CA 1
ATOM 1785 C C . TYR B 2 20 ? 24.401 8.749 -5.392 1.00 7.87 20 TYR I C 1
ATOM 1786 O O . TYR B 2 20 ? 24.031 9.952 -5.287 1.00 7.87 20 TYR I O 1
ATOM 1795 N N . ASN B 2 21 ? 25.227 8.364 -6.301 1.00 13.91 21 ASN I N 1
ATOM 1796 C CA . ASN B 2 21 ? 25.494 9.157 -7.472 1.00 13.91 21 ASN I CA 1
ATOM 1797 C C . ASN B 2 21 ? 25.518 8.274 -8.723 1.00 13.91 21 ASN I C 1
ATOM 1798 O O . ASN B 2 21 ? 26.628 7.847 -9.150 1.00 13.91 21 ASN I O 1
ATOM 1803 N N . PRO B 2 22 ? 24.342 7.819 -9.119 1.00 12.60 22 PRO I N 1
ATOM 1804 C CA . PRO B 2 22 ? 24.165 6.669 -10.044 1.00 12.60 22 PRO I CA 1
ATOM 1805 C C . PRO B 2 22 ? 24.771 6.906 -11.434 1.00 12.60 22 PRO I C 1
ATOM 1806 O O . PRO B 2 22 ? 24.766 8.047 -11.954 1.00 12.60 22 PRO I O 1
ATOM 1810 N N . VAL B 2 23 ? 25.160 5.829 -12.063 1.00 11.99 23 VAL I N 1
ATOM 1811 C CA . VAL B 2 23 ? 25.621 5.817 -13.463 1.00 11.99 23 VAL I CA 1
ATOM 1812 C C . VAL B 2 23 ? 25.051 4.587 -14.141 1.00 11.99 23 VAL I C 1
ATOM 1813 O O . VAL B 2 23 ? 24.923 3.538 -13.461 1.00 11.99 23 VAL I O 1
ATOM 1817 N N . CYS B 2 24 ? 24.624 4.758 -15.371 1.00 13.80 24 CYS I N 1
ATOM 1818 C CA . CYS B 2 24 ? 24.062 3.656 -16.150 1.00 13.80 24 CYS I CA 1
ATOM 1819 C C . CYS B 2 24 ? 25.122 2.902 -16.948 1.00 13.80 24 CYS I C 1
ATOM 1820 O O . CYS B 2 24 ? 25.742 3.547 -17.819 1.00 13.80 24 CYS I O 1
ATOM 1823 N N . GLY B 2 25 ? 25.458 1.662 -16.552 1.00 10.62 25 GLY I N 1
ATOM 1824 C CA . GLY B 2 25 ? 26.329 0.761 -17.314 1.00 10.62 25 GLY I CA 1
ATOM 1825 C C . GLY B 2 25 ? 25.781 0.444 -18.723 1.00 10.62 25 GLY I C 1
ATOM 1826 O O . GLY B 2 25 ? 24.546 0.362 -18.980 1.00 10.62 25 GLY I O 1
ATOM 1827 N N . THR B 2 26 ? 26.697 0.232 -19.637 1.00 20.09 26 THR I N 1
ATOM 1828 C CA . THR B 2 26 ? 26.393 -0.288 -20.987 1.00 20.09 26 THR I CA 1
ATOM 1829 C C . THR B 2 26 ? 25.837 -1.705 -20.988 1.00 20.09 26 THR I C 1
ATOM 1830 O O . THR B 2 26 ? 25.083 -2.092 -21.925 1.00 20.09 26 THR I O 1
ATOM 1834 N N . ASP B 2 27 ? 25.999 -2.362 -19.877 1.00 20.54 27 ASP I N 1
ATOM 1835 C CA . ASP B 2 27 ? 25.318 -3.613 -19.596 1.00 20.54 27 ASP I CA 1
ATOM 1836 C C . ASP B 2 27 ? 23.850 -3.472 -19.202 1.00 20.54 27 ASP I C 1
ATOM 1837 O O . ASP B 2 27 ? 23.124 -4.490 -19.103 1.00 20.54 27 ASP I O 1
ATOM 1842 N N . GLY B 2 28 ? 23.422 -2.272 -18.879 1.00 17.29 28 GLY I N 1
ATOM 1843 C CA . GLY B 2 28 ? 22.025 -2.106 -18.476 1.00 17.29 28 GLY I CA 1
ATOM 1844 C C . GLY B 2 28 ? 21.782 -2.148 -16.972 1.00 17.29 28 GLY I C 1
ATOM 1845 O O . GLY B 2 28 ? 20.659 -1.836 -16.528 1.00 17.29 28 GLY I O 1
ATOM 1846 N N . ILE B 2 29 ? 22.841 -2.226 -16.199 1.00 12.63 29 ILE I N 1
ATOM 1847 C CA . ILE B 2 29 ? 22.788 -2.125 -14.722 1.00 12.63 29 ILE I CA 1
ATOM 1848 C C . ILE B 2 29 ? 23.020 -0.692 -14.233 1.00 12.63 29 ILE I C 1
ATOM 1849 O O . ILE B 2 29 ? 23.904 0.005 -14.758 1.00 12.63 29 ILE I O 1
ATOM 1854 N N . THR B 2 30 ? 22.232 -0.282 -13.276 1.00 19.45 30 THR I N 1
ATOM 1855 C CA . THR B 2 30 ? 22.485 0.974 -12.581 1.00 19.45 30 THR I CA 1
ATOM 1856 C C . THR B 2 30 ? 23.451 0.804 -11.402 1.00 19.45 30 THR I C 1
ATOM 1857 O O . THR B 2 30 ? 23.189 0.019 -10.450 1.00 19.45 30 THR I O 1
ATOM 1861 N N . TYR B 2 31 ? 24.588 1.467 -11.507 1.00 13.54 31 TYR I N 1
ATOM 1862 C CA . TYR B 2 31 ? 25.603 1.441 -10.446 1.00 13.54 31 TYR I CA 1
ATOM 1863 C C . TYR B 2 31 ? 25.460 2.658 -9.526 1.00 13.54 31 TYR I C 1
ATOM 1864 O O . TYR B 2 31 ? 25.317 3.795 -10.027 1.00 13.54 31 TYR I O 1
ATOM 1873 N N . SER B 2 32 ? 25.330 2.409 -8.234 1.00 13.71 32 SER I N 1
ATOM 1874 C CA . SER B 2 32 ? 24.973 3.430 -7.258 1.00 13.71 32 SER I CA 1
ATOM 1875 C C . SER B 2 32 ? 26.023 4.529 -7.173 1.00 13.71 32 SER I C 1
ATOM 1876 O O . SER B 2 32 ? 25.656 5.669 -6.873 1.00 13.71 32 SER I O 1
ATOM 1879 N N . ASN B 2 33 ? 27.194 4.293 -7.648 1.00 9.66 33 ASN I N 1
ATOM 1880 C CA . ASN B 2 33 ? 28.183 5.293 -7.933 1.00 9.66 33 ASN I CA 1
ATOM 1881 C C . ASN B 2 33 ? 29.300 4.742 -8.812 1.00 9.66 33 ASN I C 1
ATOM 1882 O O . ASN B 2 33 ? 29.390 3.504 -9.033 1.00 9.66 33 ASN I O 1
ATOM 1887 N N . GLU B 2 34 ? 30.100 5.633 -9.316 1.00 17.14 34 GLU I N 1
ATOM 1888 C CA . GLU B 2 34 ? 31.171 5.264 -10.239 1.00 17.14 34 GLU I CA 1
ATOM 1889 C C . GLU B 2 34 ? 32.235 4.380 -9.593 1.00 17.14 34 GLU I C 1
ATOM 1890 O O . GLU B 2 34 ? 32.770 3.454 -10.242 1.00 17.14 34 GLU I O 1
ATOM 1896 N N . CYS B 2 35 ? 32.440 4.539 -8.321 1.00 15.96 35 CYS I N 1
ATOM 1897 C CA . CYS B 2 35 ? 33.408 3.689 -7.600 1.00 15.96 35 CYS I CA 1
ATOM 1898 C C . CYS B 2 35 ? 32.904 2.252 -7.503 1.00 15.96 35 CYS I C 1
ATOM 1899 O O . CYS B 2 35 ? 33.708 1.278 -7.526 1.00 15.96 35 CYS I O 1
ATOM 1902 N N . VAL B 2 36 ? 31.597 2.136 -7.426 1.00 11.67 36 VAL I N 1
ATOM 1903 C CA . VAL B 2 36 ? 31.085 0.796 -7.396 1.00 11.67 36 VAL I CA 1
ATOM 1904 C C . VAL B 2 36 ? 31.258 0.123 -8.742 1.00 11.67 36 VAL I C 1
ATOM 1905 O O . VAL B 2 36 ? 31.671 -1.061 -8.777 1.00 11.67 36 VAL I O 1
ATOM 1909 N N . LEU B 2 37 ? 31.063 0.870 -9.811 1.00 15.10 37 LEU I N 1
ATOM 1910 C CA . LEU B 2 37 ? 31.253 0.286 -11.145 1.00 15.10 37 LEU I CA 1
ATOM 1911 C C . LEU B 2 37 ? 32.701 -0.111 -11.361 1.00 15.10 37 LEU I C 1
ATOM 1912 O O . LEU B 2 37 ? 32.990 -1.281 -11.702 1.00 15.10 37 LEU I O 1
ATOM 1917 N N . CYS B 2 38 ? 33.555 0.692 -10.814 1.00 21.23 38 CYS I N 1
ATOM 1918 C CA . CYS B 2 38 ? 34.983 0.349 -10.787 1.00 21.23 38 CYS I CA 1
ATOM 1919 C C . CYS B 2 38 ? 35.347 -0.906 -10.046 1.00 21.23 38 CYS I C 1
ATOM 1920 O O . CYS B 2 38 ? 36.112 -1.721 -10.615 1.00 21.23 38 CYS I O 1
ATOM 1923 N N . SER B 2 39 ? 34.864 -1.038 -8.860 1.00 26.86 39 SER I N 1
ATOM 1924 C CA . SER B 2 39 ? 35.264 -2.208 -8.115 1.00 26.86 39 SER I CA 1
ATOM 1925 C C . SER B 2 39 ? 34.667 -3.467 -8.733 1.00 26.86 39 SER I C 1
ATOM 1926 O O . SER B 2 39 ? 35.322 -4.538 -8.785 1.00 26.86 39 SER I O 1
ATOM 1929 N N . GLU B 2 40 ? 33.496 -3.287 -9.305 1.00 22.42 40 GLU I N 1
ATOM 1930 C CA . GLU B 2 40 ? 32.795 -4.403 -9.922 1.00 22.42 40 GLU I CA 1
ATOM 1931 C C . GLU B 2 40 ? 33.537 -4.890 -11.162 1.00 22.42 40 GLU I C 1
ATOM 1932 O O . GLU B 2 40 ? 33.585 -6.130 -11.441 1.00 22.42 40 GLU I O 1
ATOM 1938 N N . ASN B 2 41 ? 34.086 -3.897 -11.862 1.00 27.82 41 ASN I N 1
ATOM 1939 C CA . ASN B 2 41 ? 34.843 -4.172 -13.086 1.00 27.82 41 ASN I CA 1
ATOM 1940 C C . ASN B 2 41 ? 36.105 -4.972 -12.783 1.00 27.82 41 ASN I C 1
ATOM 1941 O O . ASN B 2 41 ? 36.687 -5.574 -13.728 1.00 27.82 41 ASN I O 1
ATOM 1946 N N . LYS B 2 42 ? 36.761 -4.620 -11.684 1.00 35.25 42 LYS I N 1
ATOM 1947 C CA . LYS B 2 42 ? 38.101 -5.166 -11.509 1.00 35.25 42 LYS I CA 1
ATOM 1948 C C . LYS B 2 42 ? 38.084 -6.669 -11.253 1.00 35.25 42 LYS I C 1
ATOM 1949 O O . LYS B 2 42 ? 39.006 -7.391 -11.723 1.00 35.25 42 LYS I O 1
ATOM 1955 N N . LYS B 2 43 ? 36.909 -7.160 -10.946 1.00 32.03 43 LYS I N 1
ATOM 1956 C CA . LYS B 2 43 ? 36.735 -8.599 -11.005 1.00 32.03 43 LYS I CA 1
ATOM 1957 C C . LYS B 2 43 ? 35.998 -9.072 -12.256 1.00 32.03 43 LYS I C 1
ATOM 1958 O O . LYS B 2 43 ? 35.324 -10.132 -12.274 1.00 32.03 43 LYS I O 1
ATOM 1964 N N . ARG B 2 44 ? 36.177 -8.327 -13.310 1.00 38.86 44 ARG I N 1
ATOM 1965 C CA . ARG B 2 44 ? 35.682 -8.711 -14.645 1.00 38.86 44 ARG I CA 1
ATOM 1966 C C . ARG B 2 44 ? 36.841 -8.801 -15.622 1.00 38.86 44 ARG I C 1
ATOM 1967 O O . ARG B 2 44 ? 37.662 -7.848 -15.655 1.00 38.86 44 ARG I O 1
ATOM 1975 N N . GLN B 2 45 ? 36.766 -9.735 -16.533 0.00 0.00 45 GLN I N 1
ATOM 1976 C CA . GLN B 2 45 ? 37.725 -9.804 -17.635 0.00 0.00 45 GLN I CA 1
ATOM 1977 C C . GLN B 2 45 ? 37.218 -9.122 -18.902 0.00 0.00 45 GLN I C 1
ATOM 1978 O O . GLN B 2 45 ? 37.843 -9.263 -19.984 0.00 0.00 45 GLN I O 1
ATOM 1984 N N . THR B 2 46 ? 36.240 -8.253 -18.700 0.00 0.00 46 THR I N 1
ATOM 1985 C CA . THR B 2 46 ? 35.697 -7.327 -19.713 0.00 0.00 46 THR I CA 1
ATOM 1986 C C . THR B 2 46 ? 34.838 -6.202 -19.136 1.00 36.59 46 THR I C 1
ATOM 1987 O O . THR B 2 46 ? 33.690 -6.471 -18.690 1.00 36.59 46 THR I O 1
ATOM 1991 N N . PRO B 2 47 ? 35.434 -5.015 -19.098 1.00 38.46 47 PRO I N 1
ATOM 1992 C CA . PRO B 2 47 ? 34.919 -3.794 -18.430 1.00 38.46 47 PRO I CA 1
ATOM 1993 C C . PRO B 2 47 ? 33.649 -3.198 -19.040 1.00 38.46 47 PRO I C 1
ATOM 1994 O O . PRO B 2 47 ? 33.620 -2.811 -20.247 1.00 38.46 47 PRO I O 1
ATOM 1998 N N . VAL B 2 48 ? 32.695 -2.956 -18.150 1.00 24.85 48 VAL I N 1
ATOM 1999 C CA . VAL B 2 48 ? 31.474 -2.239 -18.511 1.00 24.85 48 VAL I CA 1
ATOM 2000 C C . VAL B 2 48 ? 31.755 -0.745 -18.506 1.00 24.85 48 VAL I C 1
ATOM 2001 O O . VAL B 2 48 ? 32.370 -0.240 -17.543 1.00 24.85 48 VAL I O 1
ATOM 2005 N N . LEU B 2 49 ? 31.368 -0.041 -19.520 1.00 17.93 49 LEU I N 1
ATOM 2006 C CA . LEU B 2 49 ? 31.544 1.399 -19.543 1.00 17.93 49 LEU I CA 1
ATOM 2007 C C . LEU B 2 49 ? 30.262 2.104 -19.190 1.00 17.93 49 LEU I C 1
ATOM 2008 O O . LEU B 2 49 ? 29.266 1.420 -18.887 1.00 17.93 49 LEU I O 1
ATOM 2013 N N . ILE B 2 50 ? 30.332 3.398 -19.164 1.00 20.23 50 ILE I N 1
ATOM 2014 C CA . ILE B 2 50 ? 29.219 4.242 -18.809 1.00 20.23 50 ILE I CA 1
ATOM 2015 C C . ILE B 2 50 ? 28.437 4.805 -19.979 1.00 20.23 50 ILE I C 1
ATOM 2016 O O . ILE B 2 50 ? 28.968 5.601 -20.785 1.00 20.23 50 ILE I O 1
ATOM 2021 N N . GLN B 2 51 ? 27.239 4.306 -20.074 1.00 22.83 51 GLN I N 1
ATOM 2022 C CA . GLN B 2 51 ? 26.287 4.597 -21.125 1.00 22.83 51 GLN I CA 1
ATOM 2023 C C . GLN B 2 51 ? 25.712 6.011 -20.975 1.00 22.83 51 GLN I C 1
ATOM 2024 O O . GLN B 2 51 ? 25.584 6.794 -21.940 1.00 22.83 51 GLN I O 1
ATOM 2030 N N . LYS B 2 52 ? 25.310 6.331 -19.775 1.00 17.96 52 LYS I N 1
ATOM 2031 C CA . LYS B 2 52 ? 24.793 7.627 -19.383 1.00 17.96 52 LYS I CA 1
ATOM 2032 C C . LYS B 2 52 ? 24.902 7.817 -17.872 1.00 17.96 52 LYS I C 1
ATOM 2033 O O . LYS B 2 52 ? 25.070 6.811 -17.153 1.00 17.96 52 LYS I O 1
ATOM 2039 N N . SER B 2 53 ? 24.853 9.047 -17.448 1.00 29.40 53 SER I N 1
ATOM 2040 C CA . SER B 2 53 ? 24.816 9.406 -16.043 1.00 29.40 53 SER I CA 1
ATOM 2041 C C . SER B 2 53 ? 23.386 9.311 -15.532 1.00 29.40 53 SER I C 1
ATOM 2042 O O . SER B 2 53 ? 22.421 9.469 -16.336 1.00 29.40 53 SER I O 1
ATOM 2045 N N . GLY B 2 54 ? 23.223 8.983 -14.268 1.00 13.90 54 GLY I N 1
ATOM 2046 C CA . GLY B 2 54 ? 21.871 8.776 -13.761 1.00 13.90 54 GLY I CA 1
ATOM 2047 C C . GLY B 2 54 ? 21.516 7.318 -13.960 1.00 13.90 54 GLY I C 1
ATOM 2048 O O . GLY B 2 54 ? 22.374 6.548 -14.488 1.00 13.90 54 GLY I O 1
ATOM 2049 N N . PRO B 2 55 ? 20.421 6.915 -13.354 1.00 19.31 55 PRO I N 1
ATOM 2050 C CA . PRO B 2 55 ? 19.933 5.523 -13.403 1.00 19.31 55 PRO I CA 1
ATOM 2051 C C . PRO B 2 55 ? 19.536 5.205 -14.842 1.00 19.31 55 PRO I C 1
AT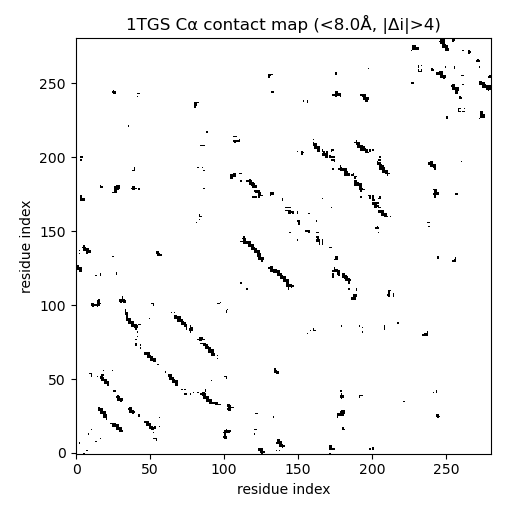OM 2052 O O . PRO B 2 55 ? 19.193 6.133 -15.621 1.00 19.31 55 PRO I O 1
ATOM 2056 N N . CYS B 2 56 ? 19.645 3.940 -15.181 1.00 21.02 56 CYS I N 1
ATOM 2057 C CA . CYS B 2 56 ? 19.265 3.468 -16.495 1.00 21.02 56 CYS I CA 1
ATOM 2058 C C . CYS B 2 56 ? 17.782 3.695 -16.726 1.00 21.02 56 CYS I C 1
ATOM 2059 O O . CYS B 2 56 ? 17.411 4.291 -17.773 1.00 21.02 56 CYS I O 1
#

Foldseek 3Di:
DLALQFAFDFLLVQQQKKFKDDPHGFEIWGAAFQFKTKFFLVPDDPWIWIKGRDQWPVDCPPPIDTWTFPDKAQDPPQDPVLRPSGMMMTTTPDTHDADSSHGHFAADPDADDFFFKWKAWFQWGADDVRRIDGTGITIHIWTWHDPVLQCVLVPPRDDPFKTFIHDQQFSHAGAGSHGTTAIGTPRHGQWGFTAWDRHRHHSITTMTGGRVVCVVVVVVVVVVD/DDEDAAQDDDDPDPDDDPAQFWFAWPVGAIDSDSVRLVVVCVPPPDHTYTPGTDHD

Nearest PDB structures (foldseek):
  2fi5-assembly1_E  TM=9.813E-01  e=6.322E-39  Bos taurus
  3v13-assembly1_A  TM=9.759E-01  e=3.326E-38  Bos taurus
  1z7k-assembly1_A  TM=9.810E-01  e=9.710E-37  Sus scrofa
  1and-assembly1_A-2  TM=9.802E-01  e=3.329E-35  Rattus rattus
  1dpo-assembly1_A  TM=9.792E-01  e=3.329E-35  Rattus rattus

Solvent-accessible surface area: 11812 Å² total; per-residue (Å²): 112,125,28,9,12,12,86,88,20,24,4,84,81,1,27,16,9,1,0,0,15,39,75,80,6,0,0,1,0,1,0,18,51,39,55,9,0,0,0,0,2,27,0,121,51,102,69,5,53,0,47,1,2,7,38,42,25,105,78,113,93,69,56,27,36,82,14,56,26,66,73,36,38,44,27,114,68,51,61,75,61,35,8,29,18,2,0,0,0,0,42,1,162,62,58,7,73,92,78,81,72,1,31,48,14,62,29,5,136,75,65,29,74,60,55,37,96,4,34,2,0,2,2,0,4,28,87,110,93,58,36,7,63,18,36,62,5,0,0,4,110,0,28,11,30,46,78,84,33,2,96,86,10,2,92,93,24,16,38,89,22,10,20,0,1,4,68,86,154,8,46,97,5,0,2,10,0,1,0,0,0,0,0,15,1,109,43,74,0,14,0,2,0,2,0,2,26,39,31,24,88,154,83,64,3,0,1,1,3,58,0,23,68,9,24,93,54,0,130,127,17,36,81,78,71,140,92,76,161,104,134,20,119,63,115,56,124,13,68,10,8,24,0,19,20,57,5,6,2,0,42,66,45,75,26,9,5,6,36,28,31,0,17,40,59,23,162,157,80,186,81,80,18,30,1,98,96,77,20,77,78

Secondary structure (DSSP, 8-state):
-----------SSSSEE-----EEETTSPEESSHHHHHHHHHT-SS---EEEES--/-TTTT-EE--TTTSTTEEEEESSSEEEEEEEEETTEEEE-GGG--SSPEEEES-SBTTS--S--EEEEEEEEEE-TT-BTTTTBT--EEEEESS-----SS--PPBPPSSPPPTT-EEEEEEEEEEETTTEEEEEEEEEEEEEBPPHHHHHHHSTTT--TTEEEES-TT-S----TT-TT-EEEETTEEEEEEEEESSSS-TT--EEEEEGGGGHHHHHHHHHT-

Radius of gyration: 17.64 Å; Cα contacts (8 Å, |Δi|>4): 769; chains: 2; bounding box: 44×44×52 Å